Protein AF-A0A2N6AAF2-F1 (afdb_monomer_lite)

Sequence (321 aa):
MEKKNTSLLSALFAYLRNPRHDIKTSKQSIRSKFTDVLQYWSLGLVLAFLFGLFISYALLKTQHGEVDNYLEDFFLDGSVLIVVFLVFFFGPIIEEMTFRLVLRYSPINFSFFLLFVFLLFSQSDNIVGRFIQENFIILERSMGWYLFLFVAFVLFCLIGIAMAQAIKSSKFSIVLEYIFENYFVYIFYSLACIFAFLHIFNYYNLDNFWLLMPVLVAPQFVIGLILSYIRMRYGITWSIFYHILHNSLISIPVLVFSAISEQGNEIMDNSENFQISDLPTDDARIMMWGTYFSIFVFILIILSFISLIRDHKKHKTLDKI

Radius of gyration: 22.57 Å; chains: 1; bounding box: 53×63×58 Å

pLDDT: mean 90.45, std 9.1, range [39.69, 98.69]

Foldseek 3Di:
DPDDLAALVCVLVVCLVPPALPFDADPDDPVVLVLSLLLLLLVLVVVLVVLVVVLVVVCVVVVHDDWDFQLLVCLQVHDLVVNLCCQLAVVLLLLLLQLALPSNDALLSVLSNVVSVVVVVLCDPDPNVVVVVVVLVVVCVVQPPVVSVVVVVVVSVVSSVVSSVVCVVDPVVVVVVVCCRPVSSVSLLVSLVVQLLVCLVRTPPCPVPVVCSCSVSVSSSVLSSSLNVCCSHHNSVSSSVSRSVNRVLVCLVSNLVSPADPQQVVQVVPDPDDDLVVGDPVNSVSVVVSVVVNVVVVVSSVVSNVVSVVSNVVSVVVVVD

Secondary structure (DSSP, 8-state):
----SS-HHHHHHHHHHS--TTPPPP-S-HHHHHHHHHHHHHHHHHHHHHHHHHHHHHHHHHT--PPPBHHHHHHHHS-HHHHIIIIIIIHHHHHHHHHTSTTS--HHHHHHHHHHHHHHHHTSSSHHHHHHHHHHHHHHHHH-HHHHHHHHHHHHHHHHHHHHHHHHHSTHHHHHHHHHHHSHHHHHHHHHHHHHHHGGGGB--GGGTTTTHHHHTHHHHHHHHHHHHHHHHT-HHHHHHHHHHHHHHHHHHHHHHTTS-HHHHHHHHH-TT--GGGS-HHHHHHHHHHHHHHHHHHHHHHHHHHHHHHHHHHHHHHTT-

Structure (mmCIF, N/CA/C/O backbone):
data_AF-A0A2N6AAF2-F1
#
_entry.id   AF-A0A2N6AAF2-F1
#
loop_
_atom_site.group_PDB
_atom_site.id
_atom_site.type_symbol
_atom_site.label_atom_id
_atom_site.label_alt_id
_atom_site.label_comp_id
_atom_site.label_asym_id
_atom_site.label_entity_id
_atom_site.label_seq_id
_atom_site.pdbx_PDB_ins_code
_atom_site.Cartn_x
_atom_site.Cartn_y
_atom_site.Cartn_z
_atom_site.occupancy
_atom_site.B_iso_or_equiv
_atom_site.auth_seq_id
_atom_site.auth_comp_id
_atom_site.auth_asym_id
_atom_site.auth_atom_id
_atom_site.pdbx_PDB_model_num
ATOM 1 N N . MET A 1 1 ? 8.281 -12.433 27.099 1.00 42.09 1 MET A N 1
ATOM 2 C CA . MET A 1 1 ? 7.730 -12.770 25.768 1.00 42.09 1 MET A CA 1
ATOM 3 C C . MET A 1 1 ? 6.313 -13.273 25.971 1.00 42.09 1 MET A C 1
ATOM 5 O O . MET A 1 1 ? 6.143 -14.284 26.636 1.00 42.09 1 MET A O 1
ATOM 9 N N . GLU A 1 2 ? 5.307 -12.546 25.490 1.00 39.69 2 GLU A N 1
ATOM 10 C CA . GLU A 1 2 ? 3.912 -13.006 25.505 1.00 39.69 2 GLU A CA 1
ATOM 11 C C . GLU A 1 2 ? 3.825 -14.267 24.622 1.00 39.69 2 GLU A C 1
ATOM 13 O O . GLU A 1 2 ? 4.189 -14.214 23.445 1.00 39.69 2 GLU A O 1
ATOM 18 N N . LYS A 1 3 ? 3.463 -15.425 25.191 1.00 47.56 3 LYS A N 1
ATOM 19 C CA . LYS A 1 3 ? 3.313 -16.668 24.417 1.00 47.56 3 LYS A CA 1
ATOM 20 C C . LYS A 1 3 ? 2.183 -16.459 23.401 1.00 47.56 3 LYS A C 1
ATOM 22 O O . LYS A 1 3 ? 1.057 -16.157 23.784 1.00 47.56 3 LYS A O 1
ATOM 27 N N . LYS A 1 4 ? 2.480 -16.608 22.105 1.00 59.91 4 LYS A N 1
ATOM 28 C CA . LYS A 1 4 ? 1.444 -16.698 21.065 1.00 59.91 4 LYS A CA 1
ATOM 29 C C . LYS A 1 4 ? 0.649 -17.975 21.326 1.00 59.91 4 LYS A C 1
ATOM 31 O O . LYS A 1 4 ? 1.199 -19.061 21.209 1.00 59.91 4 LYS A O 1
ATOM 36 N N . ASN A 1 5 ? -0.625 -17.844 21.682 1.00 66.94 5 ASN A N 1
ATOM 37 C CA . ASN A 1 5 ? -1.517 -18.999 21.839 1.00 66.94 5 ASN A CA 1
ATOM 38 C C . ASN A 1 5 ? -2.038 -19.522 20.489 1.00 66.94 5 ASN A C 1
ATOM 40 O O . ASN A 1 5 ? -2.658 -20.572 20.441 1.00 66.94 5 ASN A O 1
ATOM 44 N N . THR A 1 6 ? -1.790 -18.806 19.390 1.00 81.38 6 THR A N 1
ATOM 45 C CA . THR A 1 6 ? -2.227 -19.169 18.037 1.00 81.38 6 THR A CA 1
ATOM 46 C C . THR A 1 6 ? -1.120 -18.888 17.027 1.00 81.38 6 THR A C 1
ATOM 48 O O . THR A 1 6 ? -0.358 -17.927 17.179 1.00 81.38 6 THR A O 1
ATOM 51 N N . SER A 1 7 ? -1.036 -19.724 15.989 1.00 92.19 7 SER A N 1
ATOM 52 C CA . SER A 1 7 ? -0.091 -19.515 14.889 1.00 92.19 7 SER A CA 1
ATOM 53 C C . SER A 1 7 ? -0.434 -18.262 14.088 1.00 92.19 7 SER A C 1
ATOM 55 O O . SER A 1 7 ? -1.591 -17.838 14.054 1.00 92.19 7 SER A O 1
ATOM 57 N N . LEU A 1 8 ? 0.539 -17.727 13.350 1.00 94.12 8 LEU A N 1
ATOM 58 C CA . LEU A 1 8 ? 0.323 -16.568 12.475 1.00 94.12 8 LEU A CA 1
ATOM 59 C C . LEU A 1 8 ? -0.763 -16.812 11.429 1.00 94.12 8 LEU A C 1
ATOM 61 O O . LEU A 1 8 ? -1.710 -16.040 11.316 1.00 94.12 8 LEU A O 1
ATOM 65 N N . LEU A 1 9 ? -0.665 -17.932 10.711 1.00 94.62 9 LEU A N 1
ATOM 66 C CA . LEU A 1 9 ? -1.636 -18.280 9.677 1.00 94.62 9 LEU A CA 1
ATOM 67 C C . LEU A 1 9 ? -3.060 -18.423 10.245 1.00 94.62 9 LEU A C 1
ATOM 69 O O . LEU A 1 9 ? -4.008 -17.886 9.677 1.00 94.62 9 LEU A O 1
ATOM 73 N N . SER A 1 10 ? -3.211 -19.084 11.399 1.00 92.81 10 SER A N 1
ATOM 74 C CA . SER A 1 10 ? -4.501 -19.200 12.086 1.00 92.81 10 SER A CA 1
ATOM 75 C C . SER A 1 10 ? -5.024 -17.842 12.545 1.00 92.81 10 SER A C 1
ATOM 77 O O . SER A 1 10 ? -6.214 -17.582 12.412 1.00 92.81 10 SER A O 1
ATOM 79 N N . ALA A 1 11 ? -4.157 -16.969 13.064 1.00 94.00 11 ALA A N 1
ATOM 80 C CA . ALA A 1 11 ? -4.540 -15.633 13.507 1.00 94.00 11 ALA A CA 1
ATOM 81 C C . ALA A 1 11 ? -5.015 -14.753 12.340 1.00 94.00 11 ALA A C 1
ATOM 83 O O . ALA A 1 11 ? -6.016 -14.051 12.486 1.00 94.00 11 ALA A O 1
ATOM 84 N N . LEU A 1 12 ? -4.337 -14.821 11.189 1.00 96.62 12 LEU A N 1
ATOM 85 C CA . LEU A 1 12 ? -4.758 -14.148 9.963 1.00 96.62 12 LEU A CA 1
ATOM 86 C C . LEU A 1 12 ? -6.113 -14.680 9.492 1.00 96.62 12 LEU A C 1
ATOM 88 O O . LEU A 1 12 ? -7.048 -13.900 9.366 1.00 96.62 12 LEU A O 1
ATOM 92 N N . PHE A 1 13 ? -6.259 -15.994 9.295 1.00 96.00 13 PHE A N 1
ATOM 93 C CA . PHE A 1 13 ? -7.521 -16.568 8.812 1.00 96.00 13 PHE A CA 1
ATOM 94 C C . PHE A 1 13 ? -8.689 -16.356 9.776 1.00 96.00 13 PHE A C 1
ATOM 96 O O . PHE A 1 13 ? -9.803 -16.092 9.333 1.00 96.00 13 PHE A O 1
ATOM 103 N N . ALA A 1 14 ? -8.456 -16.447 11.088 1.00 94.94 14 ALA A N 1
ATOM 104 C CA . ALA A 1 14 ? -9.485 -16.164 12.082 1.00 94.94 14 ALA A CA 1
ATOM 105 C C . ALA A 1 14 ? -9.950 -14.706 11.996 1.00 94.94 14 ALA A C 1
ATOM 107 O O . ALA A 1 14 ? -11.151 -14.448 12.049 1.00 94.94 14 ALA A O 1
ATOM 108 N N . TYR A 1 15 ? -9.020 -13.764 11.808 1.00 97.00 15 TYR A N 1
ATOM 109 C CA . TYR A 1 15 ? -9.371 -12.360 11.624 1.00 97.00 15 TYR A CA 1
ATOM 110 C C . TYR A 1 15 ? -10.075 -12.114 10.289 1.00 97.00 15 TYR A C 1
ATOM 112 O O . TYR A 1 15 ? -11.111 -11.468 10.266 1.00 97.00 15 TYR A O 1
ATOM 120 N N . LEU A 1 16 ? -9.574 -12.678 9.188 1.00 97.56 16 LEU A N 1
ATOM 121 C CA . LEU A 1 16 ? -10.193 -12.562 7.866 1.00 97.56 16 LEU A CA 1
ATOM 122 C C . LEU A 1 16 ? -11.543 -13.274 7.754 1.00 97.56 16 LEU A C 1
ATOM 124 O O . LEU A 1 16 ? -12.196 -13.113 6.736 1.00 97.56 16 LEU A O 1
ATOM 128 N N . ARG A 1 17 ? -11.962 -14.074 8.739 1.00 97.06 17 ARG A N 1
ATOM 129 C CA . ARG A 1 17 ? -13.315 -14.648 8.798 1.00 97.06 17 ARG A CA 1
ATOM 130 C C . ARG A 1 17 ? -14.307 -13.708 9.478 1.00 97.06 17 ARG A C 1
ATOM 132 O O . ARG A 1 17 ? -15.484 -13.719 9.141 1.00 97.06 17 ARG A O 1
ATOM 139 N N . ASN A 1 18 ? -13.847 -12.955 10.472 1.00 95.44 18 ASN A N 1
ATOM 140 C CA . ASN A 1 18 ? -14.666 -12.010 11.218 1.00 95.44 18 ASN A CA 1
ATOM 141 C C . ASN A 1 18 ? -13.785 -10.845 11.702 1.00 95.44 18 ASN A C 1
ATOM 143 O O . ASN A 1 18 ? -13.315 -10.862 12.849 1.00 95.44 18 ASN A O 1
ATOM 147 N N . PRO A 1 19 ? -13.484 -9.874 10.822 1.00 97.06 19 PRO A N 1
ATOM 148 C CA . PRO A 1 19 ? -12.592 -8.777 11.160 1.00 97.06 19 PRO A CA 1
ATOM 149 C C . PRO A 1 19 ? -13.248 -7.902 12.227 1.00 97.06 19 PRO A C 1
ATOM 151 O O . PRO A 1 19 ? -14.424 -7.557 12.139 1.00 97.06 19 PRO A O 1
ATOM 154 N N . ARG A 1 20 ? -12.473 -7.530 13.249 1.00 95.00 20 ARG A N 1
ATOM 155 C CA . ARG A 1 20 ? -12.941 -6.678 14.351 1.00 95.00 20 ARG A CA 1
ATOM 156 C C . ARG A 1 20 ? -12.195 -5.353 14.385 1.00 95.00 20 ARG A C 1
ATOM 158 O O . ARG A 1 20 ? -10.963 -5.341 14.280 1.00 95.00 20 ARG A O 1
ATOM 165 N N . HIS A 1 21 ? -12.937 -4.264 14.573 1.00 96.44 21 HIS A N 1
ATOM 166 C CA . HIS A 1 21 ? -12.401 -2.902 14.675 1.00 96.44 21 HIS A CA 1
ATOM 167 C C . HIS A 1 21 ? -11.566 -2.701 15.948 1.00 96.44 21 HIS A C 1
ATOM 169 O O . HIS A 1 21 ? -10.480 -2.121 15.913 1.00 96.44 21 HIS A O 1
ATOM 175 N N . ASP A 1 22 ? -12.021 -3.285 17.055 1.00 92.31 22 ASP A N 1
ATOM 176 C CA . ASP A 1 22 ? -11.481 -3.124 18.410 1.00 92.31 22 ASP A CA 1
ATOM 177 C C . ASP A 1 22 ? -10.185 -3.915 18.691 1.00 92.31 22 ASP A C 1
ATOM 179 O O . ASP A 1 22 ? -9.675 -3.936 19.818 1.00 92.31 22 ASP A O 1
ATOM 183 N N . ILE A 1 23 ? -9.609 -4.576 17.679 1.00 92.81 23 ILE A N 1
ATOM 184 C CA . ILE A 1 23 ? -8.394 -5.371 17.861 1.00 92.81 23 ILE A CA 1
ATOM 185 C C . ILE A 1 23 ? -7.235 -4.496 18.358 1.00 92.81 23 ILE A C 1
ATOM 187 O O . ILE A 1 23 ? -6.917 -3.435 17.814 1.00 92.81 23 ILE A O 1
ATOM 191 N N . LYS A 1 24 ? -6.543 -4.965 19.400 1.00 91.06 24 LYS A N 1
ATOM 192 C CA . LYS A 1 24 ? -5.381 -4.263 19.957 1.00 91.06 24 LYS A CA 1
ATOM 193 C C . LYS A 1 24 ? -4.148 -4.447 19.073 1.00 91.06 24 LYS A C 1
ATOM 195 O O . LYS A 1 24 ? -3.818 -5.567 18.662 1.00 91.06 24 LYS A O 1
ATOM 200 N N . THR A 1 25 ? -3.428 -3.347 18.853 1.00 92.12 25 THR A N 1
ATOM 201 C CA . THR A 1 25 ? -2.117 -3.362 18.198 1.00 92.12 25 THR A CA 1
ATOM 202 C C . THR A 1 25 ? -1.146 -4.239 18.988 1.00 92.12 25 THR A C 1
ATOM 204 O O . THR A 1 25 ? -1.097 -4.203 20.218 1.00 92.12 25 THR A O 1
ATOM 207 N N . SER A 1 26 ? -0.354 -5.028 18.270 1.00 91.62 26 SER A N 1
ATOM 208 C CA . SER A 1 26 ? 0.684 -5.887 18.821 1.00 91.62 26 SER A CA 1
ATOM 209 C C . SER A 1 26 ? 1.707 -5.068 19.614 1.00 91.62 26 SER A C 1
ATOM 211 O O . SER A 1 26 ? 2.289 -4.107 19.097 1.00 91.62 26 SER A O 1
ATOM 213 N N . LYS A 1 27 ? 1.955 -5.484 20.860 1.00 92.44 27 LYS A N 1
ATOM 214 C CA . LYS A 1 27 ? 2.986 -4.924 21.753 1.00 92.44 27 LYS A CA 1
ATOM 215 C C . LYS A 1 27 ? 4.343 -5.628 21.621 1.00 92.44 27 LYS A C 1
ATOM 217 O O . LYS A 1 27 ? 5.243 -5.390 22.418 1.00 92.44 27 LYS A O 1
ATOM 222 N N . GLN A 1 28 ? 4.488 -6.516 20.637 1.00 92.12 28 GLN A N 1
ATOM 223 C CA . GLN A 1 28 ? 5.742 -7.220 20.383 1.00 92.12 28 GLN A CA 1
ATOM 224 C C . GLN A 1 28 ? 6.875 -6.255 19.998 1.00 92.12 28 GLN A C 1
ATOM 226 O O . GLN A 1 28 ? 6.629 -5.138 19.534 1.00 92.12 28 GLN A O 1
ATOM 231 N N . SER A 1 29 ? 8.119 -6.717 20.142 1.00 95.62 29 SER A N 1
ATOM 232 C CA . SER A 1 29 ? 9.299 -5.968 19.706 1.00 95.62 29 SER A CA 1
ATOM 233 C C . SER A 1 29 ? 9.303 -5.759 18.188 1.00 95.62 29 SER A C 1
ATOM 235 O O . SER A 1 29 ? 8.729 -6.553 17.439 1.00 95.62 29 SER A O 1
ATOM 237 N N . ILE A 1 30 ? 10.001 -4.718 17.724 1.00 95.81 30 ILE A N 1
ATOM 238 C CA . ILE A 1 30 ? 10.184 -4.431 16.290 1.00 95.81 30 ILE A CA 1
ATOM 239 C C . ILE A 1 30 ? 10.700 -5.658 15.532 1.00 95.81 30 ILE A C 1
ATOM 241 O O . ILE A 1 30 ? 10.164 -5.983 14.481 1.00 95.81 30 ILE A O 1
ATOM 245 N N . ARG A 1 31 ? 11.666 -6.395 16.095 1.00 95.94 31 ARG A N 1
ATOM 246 C CA . ARG A 1 31 ? 12.216 -7.611 15.476 1.00 95.94 31 ARG A CA 1
ATOM 247 C C . ARG A 1 31 ? 11.159 -8.702 15.274 1.00 95.94 31 ARG A C 1
ATOM 249 O O . ARG A 1 31 ? 11.124 -9.339 14.223 1.00 95.94 31 ARG A O 1
ATOM 256 N N . SER A 1 32 ? 10.297 -8.921 16.266 1.00 94.50 32 SER A N 1
ATOM 257 C CA . SER A 1 32 ? 9.212 -9.901 16.152 1.00 94.50 32 SER A CA 1
ATOM 258 C C . SER A 1 32 ? 8.161 -9.458 15.135 1.00 94.50 32 SER A C 1
ATOM 260 O O . SER A 1 32 ? 7.756 -10.266 14.307 1.00 94.50 32 SER A O 1
ATOM 262 N N . LYS A 1 33 ? 7.790 -8.169 15.121 1.00 96.38 33 LYS A N 1
ATOM 263 C CA . LYS A 1 33 ? 6.880 -7.617 14.103 1.00 96.38 33 LYS A CA 1
ATOM 264 C C . LYS A 1 33 ? 7.454 -7.751 12.695 1.00 96.38 33 LYS A C 1
ATOM 266 O O . LYS A 1 33 ? 6.743 -8.185 11.803 1.00 96.38 33 LYS A O 1
ATOM 271 N N . PHE A 1 34 ? 8.736 -7.441 12.523 1.00 96.81 34 PHE A N 1
ATOM 272 C CA . PHE A 1 34 ? 9.444 -7.592 11.255 1.00 96.81 34 PHE A CA 1
ATOM 273 C C . PHE A 1 34 ? 9.387 -9.034 10.747 1.00 96.81 34 PHE A C 1
ATOM 275 O O . PHE A 1 34 ? 9.036 -9.269 9.597 1.00 96.81 34 PHE A O 1
ATOM 282 N N . THR A 1 35 ? 9.652 -10.002 11.627 1.00 95.31 35 THR A N 1
ATOM 283 C CA . THR A 1 35 ? 9.593 -11.431 11.281 1.00 95.31 35 THR A CA 1
ATOM 284 C C . THR A 1 35 ? 8.177 -11.850 10.881 1.00 95.31 35 THR A C 1
ATOM 286 O O . THR A 1 35 ? 7.997 -12.460 9.831 1.00 95.31 35 THR A O 1
ATOM 289 N N . ASP A 1 36 ? 7.170 -11.473 11.676 1.00 96.44 36 ASP A N 1
ATOM 290 C CA . ASP A 1 36 ? 5.763 -11.761 11.380 1.00 96.44 36 ASP A CA 1
ATOM 291 C C . ASP A 1 36 ? 5.343 -11.171 10.020 1.00 96.44 36 ASP A C 1
ATOM 293 O O . ASP A 1 36 ? 4.710 -11.845 9.209 1.00 96.44 36 ASP A O 1
ATOM 297 N N . VAL A 1 37 ? 5.711 -9.913 9.754 1.00 97.06 37 VAL A N 1
ATOM 298 C CA . VAL A 1 37 ? 5.381 -9.206 8.508 1.00 97.06 37 VAL A CA 1
ATOM 299 C C . VAL A 1 37 ? 6.083 -9.840 7.308 1.00 97.06 37 VAL A C 1
ATOM 301 O O . VAL A 1 37 ? 5.427 -10.038 6.291 1.00 97.06 37 VAL A O 1
ATOM 304 N N . LEU A 1 38 ? 7.352 -10.250 7.423 1.00 96.44 38 LEU A N 1
ATOM 305 C CA . LEU A 1 38 ? 8.046 -10.993 6.361 1.00 96.44 38 LEU A CA 1
ATOM 306 C C . LEU A 1 38 ? 7.405 -12.355 6.067 1.00 96.44 38 LEU A C 1
ATOM 308 O O . LEU A 1 38 ? 7.397 -12.808 4.921 1.00 96.44 38 LEU A O 1
ATOM 312 N N . GLN A 1 39 ? 6.851 -13.018 7.080 1.00 97.00 39 GLN A N 1
ATOM 313 C CA . GLN A 1 39 ? 6.125 -14.273 6.893 1.00 97.00 39 GLN A CA 1
ATOM 314 C C . GLN A 1 39 ? 4.800 -14.041 6.161 1.00 97.00 39 GLN A C 1
ATOM 316 O O . GLN A 1 39 ? 4.524 -14.726 5.175 1.00 97.00 39 GLN A O 1
ATOM 321 N N . TYR A 1 40 ? 4.017 -13.034 6.556 1.00 97.94 40 TYR A N 1
ATOM 322 C CA . TYR A 1 40 ? 2.817 -12.644 5.806 1.00 97.94 40 TYR A CA 1
ATOM 323 C C . TYR A 1 40 ? 3.132 -12.156 4.389 1.00 97.94 40 TYR A C 1
ATOM 325 O O 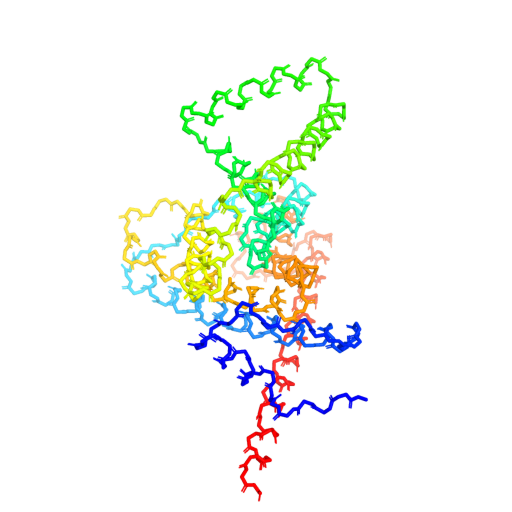. TYR A 1 40 ? 2.340 -12.369 3.473 1.00 97.94 40 TYR A O 1
ATOM 333 N N . TRP A 1 41 ? 4.280 -11.512 4.195 1.00 96.69 41 TRP A N 1
ATOM 334 C CA . TRP A 1 41 ? 4.742 -11.060 2.887 1.00 96.69 41 TRP A CA 1
ATOM 335 C C . TRP A 1 41 ? 5.066 -12.239 1.973 1.00 96.69 41 TRP A C 1
ATOM 337 O O . TRP A 1 41 ? 4.545 -12.303 0.862 1.00 96.69 41 TRP A O 1
ATOM 347 N N . SER A 1 42 ? 5.784 -13.247 2.479 1.00 96.50 42 SER A N 1
ATOM 348 C CA . SER A 1 42 ? 6.023 -14.484 1.726 1.00 96.50 42 SER A CA 1
ATOM 349 C C . SER A 1 42 ? 4.729 -15.225 1.373 1.00 96.50 42 SER A C 1
ATOM 351 O O . SER A 1 42 ? 4.604 -15.737 0.266 1.00 96.50 42 SER A O 1
ATOM 353 N N . LEU A 1 43 ? 3.733 -15.232 2.271 1.00 97.00 43 LEU A N 1
ATOM 354 C CA . LEU A 1 43 ? 2.408 -15.784 1.981 1.00 97.00 43 LEU A CA 1
ATOM 355 C C . LEU A 1 43 ? 1.728 -15.024 0.838 1.00 97.00 43 LEU A C 1
ATOM 357 O O . LEU A 1 43 ? 1.215 -15.656 -0.078 1.00 97.00 43 LEU A O 1
ATOM 361 N N . GLY A 1 44 ? 1.733 -13.689 0.890 1.00 96.31 44 GLY A N 1
ATOM 362 C CA . GLY A 1 44 ? 1.146 -12.853 -0.157 1.00 96.31 44 GLY A CA 1
ATOM 363 C C . GLY A 1 44 ? 1.780 -13.099 -1.521 1.00 96.31 44 GLY A C 1
ATOM 364 O O . GLY A 1 44 ? 1.055 -13.269 -2.492 1.00 96.31 44 GLY A O 1
ATOM 365 N N . LEU A 1 45 ? 3.110 -13.213 -1.587 1.00 94.50 45 LEU A N 1
ATOM 366 C CA . LEU A 1 45 ? 3.812 -13.526 -2.834 1.00 94.50 45 LEU A CA 1
ATOM 367 C C . LEU A 1 45 ? 3.517 -14.925 -3.365 1.00 94.50 45 LEU A C 1
ATOM 369 O O . LEU A 1 45 ? 3.282 -15.077 -4.558 1.00 94.50 45 LEU A O 1
ATOM 373 N N . VAL A 1 46 ? 3.492 -15.943 -2.500 1.00 95.06 46 VAL A N 1
ATOM 374 C CA . VAL A 1 46 ? 3.121 -17.302 -2.922 1.00 95.06 46 VAL A CA 1
ATOM 375 C C . VAL A 1 46 ? 1.700 -17.310 -3.486 1.00 95.06 46 VAL A C 1
ATOM 377 O O . VAL A 1 46 ? 1.465 -17.907 -4.530 1.00 95.06 46 VAL A O 1
ATOM 380 N N . LEU A 1 47 ? 0.756 -16.624 -2.837 1.00 94.94 47 LEU A N 1
ATOM 381 C CA . LEU A 1 47 ? -0.617 -16.525 -3.333 1.00 94.94 47 LEU A CA 1
ATOM 382 C C . LEU A 1 47 ? -0.686 -15.755 -4.658 1.00 94.94 47 LEU A C 1
ATOM 384 O O . LEU A 1 47 ? -1.315 -16.245 -5.589 1.00 94.94 47 LEU A O 1
ATOM 388 N N . ALA A 1 48 ? -0.013 -14.608 -4.768 1.00 92.69 48 ALA A N 1
ATOM 389 C CA . ALA A 1 48 ? 0.044 -13.824 -6.001 1.00 92.69 48 ALA A CA 1
ATOM 390 C C . ALA A 1 48 ? 0.628 -14.636 -7.166 1.00 92.69 48 ALA A C 1
ATOM 392 O O . ALA A 1 48 ? 0.048 -14.648 -8.246 1.00 92.69 48 ALA A O 1
ATOM 393 N N . PHE A 1 49 ? 1.705 -15.391 -6.929 1.00 91.44 49 PHE A N 1
ATOM 394 C CA . PHE A 1 49 ? 2.293 -16.290 -7.922 1.00 91.44 49 PHE A CA 1
ATOM 395 C C . PHE A 1 49 ? 1.313 -17.384 -8.368 1.00 91.44 49 PHE A C 1
ATOM 397 O O . PHE A 1 49 ? 1.165 -17.628 -9.561 1.00 91.44 49 PHE A O 1
ATOM 404 N N . LEU A 1 50 ? 0.593 -18.015 -7.432 1.00 93.69 50 LEU A N 1
ATOM 405 C CA . LEU A 1 50 ? -0.417 -19.027 -7.765 1.00 93.69 50 LEU A CA 1
ATOM 406 C C . LEU A 1 50 ? -1.580 -18.446 -8.584 1.00 93.69 50 LEU A C 1
ATOM 408 O O . LEU A 1 50 ? -2.046 -19.099 -9.517 1.00 93.69 50 LEU A O 1
ATOM 412 N N . PHE A 1 51 ? -2.032 -17.229 -8.267 1.00 92.31 51 PHE A N 1
ATOM 413 C CA . PHE A 1 51 ? -3.015 -16.524 -9.093 1.00 92.31 51 PHE A CA 1
ATOM 414 C C . PHE A 1 51 ? -2.453 -16.178 -10.470 1.00 92.31 51 PHE A C 1
ATOM 416 O O . PHE A 1 51 ? -3.152 -16.386 -11.453 1.00 92.31 51 PHE A O 1
ATOM 423 N N . GLY A 1 52 ? -1.197 -15.733 -10.556 1.00 89.75 52 GLY A N 1
ATOM 424 C CA . GLY A 1 52 ? -0.506 -15.489 -11.822 1.00 89.75 52 GLY A CA 1
ATOM 425 C C . GLY A 1 52 ? -0.494 -16.731 -12.712 1.00 89.75 52 GLY A C 1
ATOM 426 O O . GLY A 1 52 ? -0.960 -16.670 -13.843 1.00 89.75 52 GLY A O 1
ATOM 427 N N . LEU A 1 53 ? -0.095 -17.891 -12.175 1.00 91.19 53 LEU A N 1
ATOM 428 C CA . LEU A 1 53 ? -0.143 -19.166 -12.904 1.00 91.19 53 LEU A CA 1
ATOM 429 C C . LEU A 1 53 ? -1.556 -19.521 -13.382 1.00 91.19 53 LEU A C 1
ATOM 431 O O . LEU A 1 53 ? -1.735 -20.010 -14.497 1.00 91.19 53 LEU A O 1
ATOM 435 N N . PHE A 1 54 ? -2.564 -19.289 -12.539 1.00 90.88 54 PHE A N 1
ATOM 436 C CA . PHE A 1 54 ? -3.957 -19.534 -12.898 1.00 90.88 54 PHE A CA 1
ATOM 437 C C . PHE A 1 54 ? -4.438 -18.598 -14.016 1.00 90.88 54 PHE A C 1
ATOM 439 O O . PHE A 1 54 ? -5.084 -19.064 -14.954 1.00 90.88 54 PHE A O 1
ATOM 446 N N . ILE A 1 55 ? -4.090 -17.311 -13.945 1.00 88.38 55 ILE A N 1
ATOM 447 C CA . ILE A 1 55 ? -4.387 -16.307 -14.974 1.00 88.38 55 ILE A CA 1
ATOM 448 C C . ILE A 1 55 ? -3.718 -16.702 -16.292 1.00 88.38 55 ILE A C 1
ATOM 450 O O . ILE A 1 55 ? -4.414 -16.826 -17.295 1.00 88.38 55 ILE A O 1
ATOM 454 N N . SER A 1 56 ? -2.413 -16.993 -16.291 1.00 87.06 56 SER A N 1
ATOM 455 C CA . SER A 1 56 ? -1.685 -17.424 -17.491 1.00 87.06 56 SER A CA 1
ATOM 456 C C . SER A 1 56 ? -2.309 -18.673 -18.115 1.00 87.06 56 SER A C 1
ATOM 458 O O . SER A 1 56 ? -2.516 -18.731 -19.325 1.00 87.06 56 SER A O 1
ATOM 460 N N . TYR A 1 57 ? -2.687 -19.662 -17.299 1.00 88.75 57 TYR A N 1
ATOM 461 C CA . TYR A 1 57 ? -3.390 -20.848 -17.788 1.00 88.75 57 TYR A CA 1
ATOM 462 C C . TYR A 1 57 ? -4.757 -20.513 -18.407 1.00 88.75 57 TYR A C 1
ATOM 464 O O . TYR A 1 57 ? -5.113 -21.075 -19.444 1.00 88.75 57 TYR A O 1
ATOM 472 N N . ALA A 1 58 ? -5.526 -19.610 -17.793 1.00 86.38 58 ALA A N 1
ATOM 473 C CA . ALA A 1 58 ? -6.825 -19.191 -18.307 1.00 86.38 58 ALA A CA 1
ATOM 474 C C . ALA A 1 58 ? -6.701 -18.458 -19.655 1.00 86.38 58 ALA A C 1
ATOM 476 O O . ALA A 1 58 ? -7.439 -18.792 -20.581 1.00 86.38 58 ALA A O 1
ATOM 477 N N . LEU A 1 59 ? -5.732 -17.544 -19.785 1.00 84.06 59 LEU A N 1
ATOM 478 C CA . LEU A 1 59 ? -5.441 -16.804 -21.021 1.00 84.06 59 LEU A CA 1
ATOM 479 C C . LEU A 1 59 ? -5.067 -17.748 -22.173 1.00 84.06 59 LEU A C 1
ATOM 481 O O . LEU A 1 59 ? -5.666 -17.699 -23.248 1.00 84.06 59 LEU A O 1
ATOM 485 N N . LEU A 1 60 ? -4.175 -18.712 -21.910 1.00 85.31 60 LEU A N 1
ATOM 486 C CA . LEU A 1 60 ? -3.794 -19.740 -22.887 1.00 85.31 60 LEU A CA 1
ATOM 487 C C . LEU A 1 60 ? -4.992 -20.562 -23.386 1.00 85.31 60 LEU A C 1
ATOM 489 O O . LEU A 1 60 ? -4.996 -21.040 -24.521 1.00 85.31 60 LEU A O 1
ATOM 493 N N . LYS A 1 61 ? -6.017 -20.764 -22.549 1.00 84.62 61 LYS A N 1
ATOM 494 C CA . LYS A 1 61 ? -7.219 -21.527 -22.916 1.00 84.62 61 LYS A CA 1
ATOM 495 C C . LYS A 1 61 ? -8.246 -20.715 -23.679 1.00 84.62 61 LYS A C 1
ATOM 497 O O . LYS A 1 61 ? -8.980 -21.300 -24.473 1.00 84.62 61 LYS A O 1
ATOM 502 N N . THR A 1 62 ? -8.314 -19.410 -23.457 1.00 78.31 62 THR A N 1
ATOM 503 C CA . THR A 1 62 ? -9.282 -18.556 -24.143 1.00 78.31 62 THR A CA 1
ATOM 504 C C . THR A 1 62 ? -8.811 -18.143 -25.540 1.00 78.31 62 THR A C 1
ATOM 506 O O . THR A 1 62 ? -9.582 -17.510 -26.250 1.00 78.31 62 THR A O 1
ATOM 509 N N . GLN A 1 63 ? -7.593 -18.517 -25.971 1.00 72.88 63 GLN A N 1
ATOM 510 C CA . GLN A 1 63 ? -6.935 -18.017 -27.198 1.00 72.88 63 GLN A CA 1
ATOM 511 C C . GLN A 1 63 ? -6.816 -16.491 -27.234 1.00 72.88 63 GLN A C 1
ATOM 513 O O . GLN A 1 63 ? -6.666 -15.890 -28.295 1.00 72.88 63 GLN A O 1
ATOM 518 N N . HIS A 1 64 ? -6.926 -15.857 -26.072 1.00 68.69 64 HIS A N 1
ATOM 519 C CA . HIS A 1 64 ? -6.646 -14.443 -25.967 1.00 68.69 64 HIS A CA 1
ATOM 520 C C . HIS A 1 64 ? -5.133 -14.296 -25.799 1.00 68.69 64 HIS A C 1
ATOM 522 O O . HIS A 1 64 ? -4.500 -15.149 -25.172 1.00 68.69 64 HIS A O 1
ATOM 528 N N . GLY A 1 65 ? -4.561 -13.258 -26.406 1.00 69.25 65 GLY A N 1
ATOM 529 C CA . GLY A 1 65 ? -3.149 -12.925 -26.236 1.00 69.25 65 GLY A CA 1
ATOM 530 C C . GLY A 1 65 ? -2.825 -12.479 -24.809 1.00 69.25 65 GLY A C 1
ATOM 531 O O . GLY A 1 65 ? -3.621 -12.647 -23.880 1.00 69.25 65 GLY A O 1
ATOM 532 N N . GLU A 1 66 ? -1.641 -11.903 -24.642 1.00 71.94 66 GLU A N 1
ATOM 533 C CA . GLU A 1 66 ? -1.256 -11.265 -23.386 1.00 71.94 66 GLU A CA 1
ATOM 534 C C . GLU A 1 66 ? -2.148 -10.050 -23.093 1.00 71.94 66 GLU A C 1
ATOM 536 O O . GLU A 1 66 ? -2.796 -9.499 -23.984 1.00 71.94 66 GLU A O 1
ATOM 541 N N . VAL A 1 67 ? -2.258 -9.704 -21.809 1.00 78.12 67 VAL A N 1
ATOM 542 C CA . VAL A 1 67 ? -3.021 -8.533 -21.370 1.00 78.12 67 VAL A CA 1
ATOM 543 C C . VAL A 1 67 ? -2.033 -7.400 -21.184 1.00 78.12 67 VAL A C 1
ATOM 545 O O . VAL A 1 67 ? -1.177 -7.487 -20.303 1.00 78.12 67 VAL A O 1
ATOM 548 N N . ASP A 1 68 ? -2.195 -6.345 -21.972 1.00 81.19 68 ASP A N 1
ATOM 549 C CA . ASP A 1 68 ? -1.302 -5.196 -21.922 1.00 81.19 68 ASP A CA 1
ATOM 550 C C . ASP A 1 68 ? -1.384 -4.480 -20.564 1.00 81.19 68 ASP A C 1
ATOM 552 O O . ASP A 1 68 ? -2.455 -4.389 -19.941 1.00 81.19 68 ASP A O 1
ATOM 556 N N . ASN A 1 69 ? -0.244 -3.966 -20.093 1.00 83.81 69 ASN A N 1
ATOM 557 C CA . ASN A 1 69 ? -0.115 -3.364 -18.772 1.00 83.81 69 ASN A CA 1
ATOM 558 C C . ASN A 1 69 ? 0.610 -2.014 -18.826 1.00 83.81 69 ASN A C 1
ATOM 560 O O . ASN A 1 69 ? 1.794 -1.945 -19.135 1.00 83.81 69 ASN A O 1
ATOM 564 N N . TYR A 1 70 ? -0.066 -0.944 -18.405 1.00 83.06 70 TYR A N 1
ATOM 565 C CA . TYR A 1 70 ? 0.509 0.404 -18.394 1.00 83.06 70 TYR A CA 1
ATOM 566 C C . TYR A 1 70 ? 1.733 0.548 -17.489 1.00 83.06 70 TYR A C 1
ATOM 568 O O . TYR A 1 70 ? 2.555 1.431 -17.717 1.00 83.06 70 TYR A O 1
ATOM 576 N N . LEU A 1 71 ? 1.847 -0.262 -16.428 1.00 80.25 71 LEU A N 1
ATOM 577 C CA . LEU A 1 71 ? 3.038 -0.220 -15.586 1.00 80.25 71 LEU A CA 1
ATOM 578 C C . LEU A 1 71 ? 4.244 -0.735 -16.358 1.00 80.25 71 LEU A C 1
ATOM 580 O O . LEU A 1 71 ? 5.295 -0.121 -16.249 1.00 80.25 71 LEU A O 1
ATOM 584 N N . GLU A 1 72 ? 4.096 -1.816 -17.122 1.00 80.56 72 GLU A N 1
ATOM 585 C CA . GLU A 1 72 ? 5.174 -2.371 -17.944 1.00 80.56 72 GLU A CA 1
ATOM 586 C C . GLU A 1 72 ? 5.669 -1.345 -18.965 1.00 80.56 72 GLU A C 1
ATOM 588 O O . GLU A 1 72 ? 6.855 -1.018 -18.955 1.00 80.56 72 GLU A O 1
ATOM 593 N N . ASP A 1 73 ? 4.753 -0.723 -19.709 1.00 80.94 73 ASP A N 1
ATOM 594 C CA . ASP A 1 73 ? 5.078 0.367 -20.638 1.00 80.94 73 ASP A CA 1
ATOM 595 C C . ASP A 1 73 ? 5.790 1.525 -19.916 1.00 80.94 73 ASP A C 1
ATOM 597 O O . ASP A 1 73 ? 6.812 2.041 -20.367 1.00 80.94 73 ASP A O 1
ATOM 601 N N . PHE A 1 74 ? 5.311 1.900 -18.725 1.00 79.00 74 PHE A N 1
ATOM 602 C CA . PHE A 1 74 ? 5.927 2.950 -17.914 1.00 79.00 74 PHE A CA 1
ATOM 603 C C . PHE A 1 74 ? 7.332 2.586 -17.408 1.00 79.00 74 PHE A C 1
ATOM 605 O O . PHE A 1 74 ? 8.171 3.476 -17.252 1.00 79.00 74 PHE A O 1
ATOM 612 N N . PHE A 1 75 ? 7.609 1.307 -17.138 1.00 77.50 75 PHE A N 1
ATOM 613 C CA . PHE A 1 75 ? 8.948 0.837 -16.779 1.00 77.50 75 PHE A CA 1
ATOM 614 C C . PHE A 1 75 ? 9.913 0.886 -17.969 1.00 77.50 75 PHE A C 1
ATOM 616 O O . PHE A 1 75 ? 11.090 1.178 -17.757 1.00 77.50 75 PHE A O 1
ATOM 623 N N . LEU A 1 76 ? 9.431 0.591 -19.180 1.00 75.88 76 LEU A N 1
ATOM 624 C CA . LEU A 1 76 ? 10.245 0.536 -20.396 1.00 75.88 76 LEU A CA 1
ATOM 625 C C . LEU A 1 76 ? 10.538 1.932 -20.965 1.00 75.88 76 LEU A C 1
ATOM 627 O O . LEU A 1 76 ? 11.682 2.221 -21.310 1.00 75.88 76 LEU A O 1
ATOM 631 N N . ASP A 1 77 ? 9.541 2.819 -20.983 1.00 79.12 77 ASP A N 1
ATOM 632 C CA . ASP A 1 77 ? 9.664 4.162 -21.568 1.00 79.12 77 ASP A CA 1
ATOM 633 C C . ASP A 1 77 ? 10.108 5.229 -20.549 1.00 79.12 77 ASP A C 1
ATOM 635 O O . ASP A 1 77 ? 10.602 6.307 -20.903 1.00 79.12 77 ASP A O 1
ATOM 639 N N . GLY A 1 78 ? 9.891 4.969 -19.258 1.00 74.88 78 GLY A N 1
ATOM 640 C CA . GLY A 1 78 ? 10.139 5.913 -18.175 1.00 74.88 78 GLY A CA 1
ATOM 641 C C . GLY A 1 78 ? 11.586 5.932 -17.680 1.00 74.88 78 GLY A C 1
ATOM 642 O O . GLY A 1 78 ? 12.347 4.974 -17.780 1.00 74.88 78 GLY A O 1
ATOM 643 N N . SER A 1 79 ? 11.979 7.031 -17.028 1.00 83.38 79 SER A N 1
ATOM 644 C CA . SER A 1 79 ? 13.243 7.049 -16.284 1.00 83.38 79 SER A CA 1
ATOM 645 C C . SER A 1 79 ? 13.177 6.060 -15.118 1.00 83.38 79 SER A C 1
ATOM 647 O O . SER A 1 79 ? 12.387 6.259 -14.195 1.00 83.38 79 SER A O 1
ATOM 649 N N . VAL A 1 80 ? 14.077 5.072 -15.095 1.00 79.56 80 VAL A N 1
ATOM 650 C CA . VAL A 1 80 ? 14.218 4.081 -14.008 1.00 79.56 80 VAL A CA 1
ATOM 651 C C . VAL A 1 80 ? 14.146 4.717 -12.614 1.00 79.56 80 VAL A C 1
ATOM 653 O O . VAL A 1 80 ? 13.475 4.198 -11.724 1.00 79.56 80 VAL A O 1
ATOM 656 N N . LEU A 1 81 ? 14.786 5.875 -12.412 1.00 81.81 81 LEU A N 1
ATOM 657 C CA . LEU A 1 81 ? 14.772 6.573 -11.123 1.00 81.81 81 LEU A CA 1
ATOM 658 C C . LEU A 1 81 ? 13.371 7.073 -10.739 1.00 81.81 81 LEU A C 1
ATOM 660 O O . LEU A 1 81 ? 12.959 6.937 -9.585 1.00 81.81 81 LEU A O 1
ATOM 664 N N . ILE A 1 82 ? 12.649 7.655 -11.699 1.00 85.12 82 ILE A N 1
ATOM 665 C CA . ILE A 1 82 ? 11.280 8.147 -11.503 1.00 85.12 82 ILE A CA 1
ATOM 666 C C . ILE A 1 82 ? 10.357 6.970 -11.205 1.00 85.12 82 ILE A C 1
ATOM 668 O O . ILE A 1 82 ? 9.568 7.038 -10.263 1.00 85.12 82 ILE A O 1
ATOM 672 N N . VAL A 1 83 ? 10.500 5.877 -11.953 1.00 81.38 83 VAL A N 1
ATOM 673 C CA . VAL A 1 83 ? 9.686 4.678 -11.776 1.00 81.38 83 VAL A CA 1
ATOM 674 C C . VAL A 1 83 ? 9.916 4.058 -10.398 1.00 81.38 83 VAL A C 1
ATOM 676 O O . VAL A 1 83 ? 8.955 3.810 -9.673 1.00 81.38 83 VAL A O 1
ATOM 679 N N . VAL A 1 84 ? 11.174 3.899 -9.974 1.00 84.06 84 VAL A N 1
ATOM 680 C CA . VAL A 1 84 ? 11.506 3.425 -8.621 1.00 84.06 84 VAL A CA 1
ATOM 681 C C . VAL A 1 84 ? 10.864 4.321 -7.565 1.00 84.06 84 VAL A C 1
ATOM 683 O O . VAL A 1 84 ? 10.213 3.823 -6.650 1.00 84.06 84 VAL A O 1
ATOM 686 N N . PHE A 1 85 ? 10.998 5.643 -7.672 1.00 87.88 85 PHE A N 1
ATOM 687 C CA . PHE A 1 85 ? 10.431 6.544 -6.671 1.00 87.88 85 PHE A CA 1
ATOM 688 C C . PHE A 1 85 ? 8.896 6.475 -6.623 1.00 87.88 85 PHE A C 1
ATOM 690 O O . PHE A 1 85 ? 8.312 6.344 -5.541 1.00 87.88 85 PHE A O 1
ATOM 697 N N . LEU A 1 86 ? 8.237 6.531 -7.781 1.00 88.81 86 LEU A N 1
ATOM 698 C CA . LEU A 1 86 ? 6.782 6.576 -7.864 1.00 88.81 86 LEU A CA 1
ATOM 699 C C . LEU A 1 86 ? 6.140 5.223 -7.560 1.00 88.81 86 LEU A C 1
ATOM 701 O O . LEU A 1 86 ? 5.264 5.155 -6.704 1.00 88.81 86 LEU A O 1
ATOM 705 N N . VAL A 1 87 ? 6.588 4.143 -8.197 1.00 86.25 87 VAL A N 1
ATOM 706 C CA . VAL A 1 87 ? 5.954 2.821 -8.084 1.00 86.25 87 VAL A CA 1
ATOM 707 C C . VAL A 1 87 ? 6.336 2.118 -6.783 1.00 86.25 87 VAL A C 1
ATOM 709 O O . VAL A 1 87 ? 5.507 1.417 -6.198 1.00 86.25 87 VAL A O 1
ATOM 712 N N . PHE A 1 88 ? 7.571 2.291 -6.287 1.00 89.06 88 PHE A N 1
ATOM 713 C CA . PHE A 1 88 ? 8.015 1.524 -5.114 1.00 89.06 88 PHE A CA 1
ATOM 714 C C . PHE A 1 88 ? 7.666 2.229 -3.818 1.00 89.06 88 PHE A C 1
ATOM 716 O O . PHE A 1 88 ? 7.388 1.557 -2.831 1.00 89.06 88 PHE A O 1
ATOM 723 N N . PHE A 1 89 ? 7.701 3.563 -3.800 1.00 92.19 89 PHE A N 1
ATOM 724 C CA . PHE A 1 89 ? 7.525 4.332 -2.572 1.00 92.19 89 PHE A CA 1
ATOM 725 C C . PHE A 1 89 ? 6.240 5.142 -2.595 1.00 92.19 89 PHE A C 1
ATOM 727 O O . PHE A 1 89 ? 5.381 4.936 -1.738 1.00 92.19 89 PHE A O 1
ATOM 734 N N . PHE A 1 90 ? 6.099 6.062 -3.550 1.00 93.31 90 PHE A N 1
ATOM 735 C CA . PHE A 1 90 ? 5.016 7.039 -3.513 1.00 93.31 90 PHE A CA 1
ATOM 736 C C . PHE A 1 90 ? 3.636 6.382 -3.644 1.00 93.31 90 PHE A C 1
ATOM 738 O O . PHE A 1 90 ? 2.800 6.573 -2.764 1.00 93.31 90 PHE A O 1
ATOM 745 N N . GLY A 1 91 ? 3.429 5.551 -4.668 1.00 92.94 91 GLY A N 1
ATOM 746 C CA . GLY A 1 91 ? 2.193 4.805 -4.915 1.00 92.94 91 GLY A CA 1
ATOM 747 C C . GLY A 1 91 ? 1.753 4.002 -3.691 1.00 92.94 91 GLY A C 1
ATOM 748 O O . GLY A 1 91 ? 0.713 4.326 -3.114 1.00 92.94 91 GLY A O 1
ATOM 749 N N . PRO A 1 92 ? 2.578 3.064 -3.183 1.00 95.75 92 PRO A N 1
ATOM 750 C CA . PRO A 1 92 ? 2.263 2.302 -1.978 1.00 95.75 92 PRO A CA 1
ATOM 751 C C . PRO A 1 92 ? 1.927 3.172 -0.765 1.00 95.75 92 PRO A C 1
ATOM 753 O O . PRO A 1 92 ? 0.986 2.872 -0.035 1.00 95.75 92 PRO A O 1
ATOM 756 N N . ILE A 1 93 ? 2.651 4.274 -0.532 1.00 97.25 93 ILE A N 1
ATOM 757 C CA . ILE A 1 93 ? 2.348 5.184 0.583 1.00 97.25 93 ILE A CA 1
ATOM 758 C C . ILE A 1 93 ? 0.961 5.811 0.405 1.00 97.25 93 ILE A C 1
ATOM 760 O O . ILE A 1 93 ? 0.163 5.774 1.344 1.00 97.25 93 ILE A O 1
ATOM 764 N N . ILE A 1 94 ? 0.660 6.364 -0.772 1.00 96.00 94 ILE A N 1
ATOM 765 C CA . ILE A 1 94 ? -0.636 6.991 -1.067 1.00 96.00 94 ILE A CA 1
ATOM 766 C C . ILE A 1 94 ? -1.771 5.969 -0.964 1.00 96.00 94 ILE A C 1
ATOM 768 O O . ILE A 1 94 ? -2.797 6.245 -0.337 1.00 96.00 94 ILE A O 1
ATOM 772 N N . GLU A 1 95 ? -1.588 4.768 -1.499 1.00 97.12 95 GLU A N 1
ATOM 773 C CA . GLU A 1 95 ? -2.568 3.687 -1.427 1.00 97.12 95 GLU A CA 1
ATOM 774 C C . GLU A 1 95 ? -2.809 3.231 0.016 1.00 97.12 95 GLU A C 1
ATOM 776 O O . GLU A 1 95 ? -3.957 3.076 0.431 1.00 97.12 95 GLU A O 1
ATOM 781 N N . GLU A 1 96 ? -1.767 3.088 0.839 1.00 98.31 96 GLU A N 1
ATOM 782 C CA . GLU A 1 96 ? -1.936 2.773 2.260 1.00 98.31 96 GLU A CA 1
ATOM 783 C C . GLU A 1 96 ? -2.657 3.895 3.019 1.00 98.31 96 GLU A C 1
ATOM 785 O O . GLU A 1 96 ? -3.521 3.624 3.863 1.00 98.31 96 GLU A O 1
ATOM 790 N N . MET A 1 97 ? -2.340 5.159 2.725 1.00 97.88 97 MET A N 1
ATOM 791 C CA . MET A 1 97 ? -3.044 6.292 3.327 1.00 97.88 97 MET A CA 1
ATOM 792 C C . MET A 1 97 ? -4.515 6.342 2.899 1.00 97.88 97 MET A C 1
ATOM 794 O O . MET A 1 97 ? -5.379 6.667 3.713 1.00 97.88 97 MET A O 1
ATOM 798 N N . THR A 1 98 ? -4.814 5.955 1.662 1.00 97.75 98 THR A N 1
ATOM 799 C CA . THR A 1 98 ? -6.178 5.910 1.132 1.00 97.75 98 THR A CA 1
ATOM 800 C C . THR A 1 98 ? -6.952 4.722 1.700 1.00 97.75 98 THR A C 1
ATOM 802 O O . THR A 1 98 ? -8.027 4.881 2.253 1.00 97.75 98 THR A O 1
ATOM 805 N N . PHE A 1 99 ? -6.442 3.499 1.629 1.00 98.19 99 PHE A N 1
ATOM 806 C CA . PHE A 1 99 ? -7.272 2.324 1.922 1.00 98.19 99 PHE A CA 1
ATOM 807 C C . PHE A 1 99 ? -7.146 1.829 3.364 1.00 98.19 99 PHE A C 1
ATOM 809 O O . PHE A 1 99 ? -8.024 1.117 3.849 1.00 98.19 99 PHE A O 1
ATOM 816 N N . ARG A 1 100 ? -6.068 2.184 4.080 1.00 98.19 100 ARG A N 1
ATOM 817 C CA . ARG A 1 100 ? -5.738 1.583 5.385 1.00 98.19 100 ARG A CA 1
ATOM 818 C C . ARG A 1 100 ? -5.729 2.586 6.526 1.00 98.19 100 ARG A C 1
ATOM 820 O O . ARG A 1 100 ? -5.895 2.182 7.682 1.00 98.19 100 ARG A O 1
ATOM 827 N N . LEU A 1 101 ? -5.579 3.883 6.263 1.00 96.94 101 LEU A N 1
ATOM 828 C CA . LEU A 1 101 ? -5.596 4.886 7.331 1.00 96.94 101 LEU A CA 1
ATOM 829 C C . LEU A 1 101 ? -6.914 4.835 8.116 1.00 96.94 101 LEU A C 1
ATOM 831 O O . LEU A 1 101 ? -6.879 4.718 9.347 1.00 96.94 101 LEU A O 1
ATOM 835 N N . VAL A 1 102 ? -8.037 4.806 7.388 1.00 97.81 102 VAL A N 1
ATOM 836 C CA . VAL A 1 102 ? -9.407 4.854 7.919 1.00 97.81 102 VAL A CA 1
ATOM 837 C C . VAL A 1 102 ? -9.825 3.607 8.703 1.00 97.81 102 VAL A C 1
ATOM 839 O O . VAL A 1 102 ? -10.661 3.708 9.596 1.00 97.81 102 VAL A O 1
ATOM 842 N N . LEU A 1 103 ? -9.205 2.444 8.450 1.00 98.00 103 LEU A N 1
ATOM 843 C CA . LEU A 1 103 ? -9.539 1.184 9.137 1.00 98.00 103 LEU A CA 1
ATOM 844 C C . LEU A 1 103 ? -9.434 1.292 10.665 1.00 98.00 103 LEU A C 1
ATOM 846 O O . LEU A 1 103 ? -10.157 0.611 11.388 1.00 98.00 103 LEU A O 1
ATOM 850 N N . ARG A 1 104 ? -8.572 2.184 11.171 1.00 96.50 104 ARG A N 1
ATOM 851 C CA . ARG A 1 104 ? -8.651 2.650 12.559 1.00 96.50 104 ARG A CA 1
ATOM 852 C C . ARG A 1 104 ? -9.309 4.013 12.582 1.00 96.50 104 ARG A C 1
ATOM 854 O O . ARG A 1 104 ? -8.621 5.025 12.465 1.00 96.50 104 ARG A O 1
ATOM 861 N N . TYR A 1 105 ? -10.622 4.018 12.750 1.00 96.69 105 TYR A N 1
ATOM 862 C CA . TYR A 1 105 ? -11.376 5.258 12.800 1.00 96.69 105 TYR A CA 1
ATOM 863 C C . TYR A 1 105 ? -10.850 6.214 13.882 1.00 96.69 105 TYR A C 1
ATOM 865 O O . TYR A 1 105 ? -10.608 5.844 15.030 1.00 96.69 105 TYR A O 1
ATOM 873 N N . SER A 1 106 ? -10.675 7.459 13.464 1.00 96.62 106 SER A N 1
ATOM 874 C CA . SER A 1 106 ? -10.606 8.659 14.286 1.00 96.62 106 SER A CA 1
ATOM 875 C C . SER A 1 106 ? -10.987 9.830 13.374 1.00 96.62 106 SER A C 1
ATOM 877 O O . SER A 1 106 ? -10.803 9.712 12.156 1.00 96.62 106 SER A O 1
ATOM 879 N N . PRO A 1 107 ? -11.452 10.977 13.900 1.00 97.88 107 PRO A N 1
ATOM 880 C CA . PRO A 1 107 ? -11.751 12.137 13.058 1.00 97.88 107 PRO A CA 1
ATOM 881 C C . PRO A 1 107 ? -10.567 12.561 12.174 1.00 97.88 107 PRO A C 1
ATOM 883 O O . PRO A 1 107 ? -10.760 12.958 11.029 1.00 97.88 107 PRO A O 1
ATOM 886 N N . ILE A 1 108 ? -9.334 12.402 12.670 1.00 97.88 108 ILE A N 1
ATOM 887 C CA . ILE A 1 108 ? -8.102 12.677 11.918 1.00 97.88 108 ILE A CA 1
ATOM 888 C C . ILE A 1 108 ? -7.917 11.664 10.785 1.00 97.88 108 ILE A C 1
ATOM 890 O O . ILE A 1 108 ? -7.783 12.062 9.630 1.00 97.88 108 ILE A O 1
ATOM 894 N N . ASN A 1 109 ? -7.946 10.363 11.090 1.00 97.88 109 ASN A N 1
ATOM 895 C CA . ASN A 1 109 ? -7.720 9.323 10.084 1.00 97.88 109 ASN A CA 1
ATOM 896 C C . ASN A 1 109 ? -8.789 9.354 8.992 1.00 97.88 109 ASN A C 1
ATOM 898 O O . ASN A 1 109 ? -8.465 9.161 7.827 1.00 97.88 109 ASN A O 1
ATOM 902 N N . PHE A 1 110 ? -10.041 9.621 9.364 1.00 98.06 110 PHE A N 1
ATOM 903 C CA . PHE A 1 110 ? -11.141 9.754 8.417 1.00 98.06 110 PHE A CA 1
ATOM 904 C C . PHE A 1 110 ? -11.006 11.007 7.542 1.00 98.06 110 PHE A C 1
ATOM 906 O O . PHE A 1 110 ? -11.230 10.933 6.340 1.00 98.06 110 PHE A O 1
ATOM 913 N N . SER A 1 111 ? -10.575 12.140 8.104 1.00 98.19 111 SER A N 1
ATOM 914 C CA . SER A 1 111 ? -10.369 13.367 7.318 1.00 98.19 111 SER A CA 1
ATOM 915 C C . SER A 1 111 ? -9.244 13.211 6.300 1.00 98.19 111 SER A C 1
ATOM 917 O O . SER A 1 111 ? -9.436 13.502 5.124 1.00 98.19 111 SER A O 1
ATOM 919 N N . PHE A 1 112 ? -8.088 12.693 6.723 1.00 98.19 112 PHE A N 1
ATOM 920 C CA . PHE A 1 112 ? -6.978 12.447 5.803 1.00 98.19 112 PHE A CA 1
ATOM 921 C C . PHE A 1 112 ? -7.309 11.359 4.782 1.00 98.19 112 PHE A C 1
ATOM 923 O O . PHE A 1 112 ? -6.959 11.515 3.620 1.00 98.19 112 PHE A O 1
ATOM 930 N N . PHE A 1 113 ? -8.045 10.315 5.171 1.00 97.56 113 PHE A N 1
ATOM 931 C CA . PHE A 1 113 ? -8.602 9.345 4.229 1.00 97.56 113 PHE A CA 1
ATOM 932 C C . PHE A 1 113 ? -9.384 10.026 3.102 1.00 97.56 113 PHE A C 1
ATOM 934 O O . PHE A 1 113 ? -9.087 9.790 1.936 1.00 97.56 113 PHE A O 1
ATOM 941 N N . LEU A 1 114 ? -10.332 10.909 3.436 1.00 97.38 114 LEU A N 1
ATOM 942 C CA . LEU A 1 114 ? -11.112 11.635 2.432 1.00 97.38 114 LEU A CA 1
ATOM 943 C C . LEU A 1 114 ? -10.235 12.517 1.538 1.00 97.38 114 LEU A C 1
ATOM 945 O O . LEU A 1 114 ? -10.480 12.586 0.338 1.00 97.38 114 LEU A O 1
ATOM 949 N N . LEU A 1 115 ? -9.206 13.158 2.095 1.00 97.38 115 LEU A N 1
ATOM 950 C CA . LEU A 1 115 ? -8.271 13.963 1.308 1.00 97.38 115 LEU A CA 1
ATOM 951 C C . LEU A 1 115 ? -7.416 13.122 0.356 1.00 97.38 115 LEU A C 1
ATOM 953 O O . LEU A 1 115 ? -7.196 13.541 -0.775 1.00 97.38 115 LEU A O 1
ATOM 957 N N . PHE A 1 116 ? -6.961 11.938 0.770 1.00 96.94 116 PHE A N 1
ATOM 958 C CA . PHE A 1 116 ? -6.231 11.028 -0.116 1.00 96.94 116 PHE A CA 1
ATOM 959 C C . PHE A 1 116 ? -7.137 10.419 -1.189 1.00 96.94 116 PHE A C 1
ATOM 961 O O . PHE A 1 116 ? -6.732 10.334 -2.344 1.00 96.94 116 PHE A O 1
ATOM 968 N N . VAL A 1 117 ? -8.387 10.089 -0.851 1.00 94.56 117 VAL A N 1
ATOM 969 C CA . VAL A 1 117 ? -9.403 9.705 -1.841 1.00 94.56 117 VAL A CA 1
ATOM 970 C C . VAL A 1 117 ? -9.607 10.836 -2.850 1.00 94.56 117 VAL A C 1
ATOM 972 O O . VAL A 1 117 ? -9.540 10.596 -4.051 1.00 94.56 117 VAL A O 1
ATOM 975 N N . PHE A 1 118 ? -9.786 12.076 -2.388 1.00 92.94 118 PHE A N 1
ATOM 976 C CA . PHE A 1 118 ? -9.905 13.241 -3.266 1.00 92.94 118 PHE A CA 1
ATOM 977 C C . PHE A 1 118 ? -8.669 13.425 -4.157 1.00 92.94 118 PHE A C 1
ATOM 979 O O . PHE A 1 118 ? -8.819 13.650 -5.355 1.00 92.94 118 PHE A O 1
ATOM 986 N N . LEU A 1 119 ? -7.461 13.268 -3.603 1.00 91.50 119 LEU A N 1
ATOM 987 C CA . LEU A 1 119 ? -6.212 13.337 -4.359 1.00 91.50 119 LEU A CA 1
ATOM 988 C C . LEU A 1 119 ? -6.173 12.283 -5.473 1.00 91.50 119 LEU A C 1
ATOM 990 O O . LEU A 1 119 ? -5.865 12.634 -6.607 1.00 91.50 119 LEU A O 1
ATOM 994 N N . LEU A 1 120 ? -6.551 11.032 -5.193 1.00 88.62 120 LEU A N 1
ATOM 995 C CA . LEU A 1 120 ? -6.639 9.986 -6.217 1.00 88.62 120 LEU A CA 1
ATOM 996 C C . LEU A 1 120 ? -7.671 10.328 -7.299 1.00 88.62 120 LEU A C 1
ATOM 998 O O . LEU A 1 120 ? -7.367 10.246 -8.485 1.00 88.62 120 LEU A O 1
ATOM 1002 N N . PHE A 1 121 ? -8.869 10.779 -6.913 1.00 86.56 121 PHE A N 1
ATOM 1003 C CA . PHE A 1 121 ? -9.903 11.174 -7.875 1.00 86.56 121 PHE A CA 1
ATOM 1004 C C . PHE A 1 121 ? -9.496 12.386 -8.724 1.00 86.56 121 PHE A C 1
ATOM 1006 O O . PHE A 1 121 ? -9.868 12.452 -9.896 1.00 86.56 121 PHE A O 1
ATOM 1013 N N . SER A 1 122 ? -8.708 13.321 -8.184 1.00 86.69 122 SER A N 1
ATOM 1014 C CA . SER A 1 122 ? -8.215 14.480 -8.942 1.00 86.69 122 SER A CA 1
ATOM 1015 C C . SER A 1 122 ? -7.237 14.119 -10.067 1.00 86.69 122 SER A C 1
ATOM 1017 O O . SER A 1 122 ? -7.065 14.914 -10.986 1.00 86.69 122 SER A O 1
ATOM 1019 N N . GLN A 1 123 ? -6.645 12.918 -10.043 1.00 83.38 123 GLN A N 1
ATOM 1020 C CA . GLN A 1 123 ? -5.786 12.424 -11.127 1.00 83.38 123 GLN A CA 1
ATOM 1021 C C . GLN A 1 123 ? -6.580 11.859 -12.315 1.00 83.38 123 GLN A C 1
ATOM 1023 O O . GLN A 1 123 ? -6.005 11.585 -13.358 1.00 83.38 123 GLN A O 1
ATOM 1028 N N . SER A 1 124 ? -7.896 11.667 -12.180 1.00 82.88 124 SER A N 1
ATOM 1029 C CA . SER A 1 124 ? -8.706 11.090 -13.258 1.00 82.88 124 SER A CA 1
ATOM 1030 C C . SER A 1 124 ? -9.060 12.111 -14.347 1.00 82.88 124 SER A C 1
ATOM 1032 O O . SER A 1 124 ? -9.371 13.261 -14.048 1.00 82.88 124 SER A O 1
ATOM 1034 N N . ASP A 1 125 ? -9.131 11.670 -15.605 1.00 83.19 125 ASP A N 1
ATOM 1035 C CA . ASP A 1 125 ? -9.436 12.502 -16.789 1.00 83.19 125 ASP A CA 1
ATOM 1036 C C . ASP A 1 125 ? -10.899 12.985 -16.903 1.00 83.19 125 ASP A C 1
ATOM 1038 O O . ASP A 1 125 ? -11.380 13.386 -17.969 1.00 83.19 125 ASP A O 1
ATOM 1042 N N . ASN A 1 126 ? -11.653 12.967 -15.804 1.00 85.88 126 ASN A N 1
ATOM 1043 C CA . ASN A 1 126 ? -13.002 13.518 -15.784 1.00 85.88 126 ASN A CA 1
ATOM 1044 C C . ASN A 1 126 ? -12.981 15.062 -15.747 1.00 85.88 126 ASN A C 1
ATOM 1046 O O . ASN A 1 126 ? -11.942 15.695 -15.570 1.00 85.88 126 ASN A O 1
ATOM 1050 N N . ILE A 1 127 ? -14.151 15.691 -15.907 1.00 87.88 127 ILE A N 1
ATOM 1051 C CA . ILE A 1 127 ? -14.279 17.162 -15.957 1.00 87.88 127 ILE A CA 1
ATOM 1052 C C . ILE A 1 127 ? -13.693 17.833 -14.704 1.00 87.88 127 ILE A C 1
ATOM 1054 O O . ILE A 1 127 ? -13.036 18.865 -14.806 1.00 87.88 127 ILE A O 1
ATOM 1058 N N . VAL A 1 128 ? -13.921 17.244 -13.528 1.00 85.12 128 VAL A N 1
ATOM 1059 C CA . VAL A 1 128 ? -13.445 17.788 -12.250 1.00 85.12 128 VAL A CA 1
ATOM 1060 C C . VAL A 1 128 ? -11.930 17.627 -12.123 1.00 85.12 128 VAL A C 1
ATOM 1062 O O . VAL A 1 128 ? -11.256 18.572 -11.726 1.00 85.12 128 VAL A O 1
ATOM 1065 N N . GLY A 1 129 ? -11.390 16.462 -12.484 1.00 87.69 129 GLY A N 1
ATOM 1066 C CA . GLY A 1 129 ? -9.955 16.192 -12.454 1.00 87.69 129 GLY A CA 1
ATOM 1067 C C . GLY A 1 129 ? -9.185 17.096 -13.410 1.00 87.69 129 GLY A C 1
ATOM 1068 O O . GLY A 1 129 ? -8.271 17.784 -12.966 1.00 87.69 129 GLY A O 1
ATOM 1069 N N . ARG A 1 130 ? -9.635 17.226 -14.668 1.00 88.94 130 ARG A N 1
ATOM 1070 C CA . ARG A 1 130 ? -9.039 18.166 -15.636 1.00 88.94 130 ARG A CA 1
ATOM 1071 C C . ARG A 1 130 ? -9.042 19.602 -15.126 1.00 88.94 130 ARG A C 1
ATOM 1073 O O . ARG A 1 130 ? -8.006 20.257 -15.149 1.00 88.94 130 ARG A O 1
ATOM 1080 N N . PHE A 1 131 ? -10.170 20.062 -14.579 1.00 89.38 131 PHE A N 1
ATOM 1081 C CA . PHE A 1 131 ? -10.248 21.394 -13.980 1.00 89.38 131 PHE A CA 1
ATOM 1082 C C . PHE A 1 131 ? -9.213 21.583 -12.859 1.00 89.38 131 PHE A C 1
ATOM 1084 O O . PHE A 1 131 ? -8.533 22.607 -12.814 1.00 89.38 131 PHE A O 1
ATOM 1091 N N . ILE A 1 132 ? -9.057 20.611 -11.956 1.00 87.50 132 ILE A N 1
ATOM 1092 C CA . ILE A 1 132 ? -8.068 20.692 -10.870 1.00 87.50 132 ILE A CA 1
ATOM 1093 C C . ILE A 1 132 ? -6.641 20.715 -11.434 1.00 87.50 132 ILE A C 1
ATOM 1095 O O . ILE A 1 132 ? -5.849 21.572 -11.042 1.00 87.50 132 ILE A O 1
ATOM 1099 N N . GLN A 1 133 ? -6.326 19.813 -12.363 1.00 88.06 133 GLN A N 1
ATOM 1100 C CA . GLN A 1 133 ? -4.996 19.674 -12.958 1.00 88.06 133 GLN A CA 1
ATOM 1101 C C . GLN A 1 133 ? -4.567 20.941 -13.705 1.00 88.06 133 GLN A C 1
ATOM 1103 O O . GLN A 1 133 ? -3.469 21.441 -13.471 1.00 88.06 133 GLN A O 1
ATOM 1108 N N . GLU A 1 134 ? -5.445 21.518 -14.529 1.00 89.44 134 GLU A N 1
ATOM 1109 C CA . GLU A 1 134 ? -5.170 22.764 -15.255 1.00 89.44 134 GLU A CA 1
ATOM 1110 C C . GLU A 1 134 ? -4.829 23.916 -14.298 1.00 89.44 134 GLU A C 1
ATOM 1112 O O . GLU A 1 134 ? -3.839 24.625 -14.492 1.00 89.44 134 GLU A O 1
ATOM 1117 N N . ASN A 1 135 ? -5.600 24.073 -13.217 1.00 89.00 135 ASN A N 1
ATOM 1118 C CA . ASN A 1 135 ? -5.331 25.099 -12.209 1.00 89.00 135 ASN A CA 1
ATOM 1119 C C . ASN A 1 135 ? -4.024 24.832 -11.446 1.00 89.00 135 ASN A C 1
ATOM 1121 O O . ASN A 1 135 ? -3.293 25.771 -11.129 1.00 89.00 135 ASN A O 1
ATOM 1125 N N . PHE A 1 136 ? -3.705 23.568 -11.163 1.00 88.62 136 PHE A N 1
ATOM 1126 C CA . PHE A 1 136 ? -2.467 23.200 -10.475 1.00 88.62 136 PHE A CA 1
ATOM 1127 C C . PHE A 1 136 ? -1.241 23.498 -11.336 1.00 88.62 136 PHE A C 1
ATOM 1129 O O . PHE A 1 136 ? -0.295 24.084 -10.821 1.00 88.62 136 PHE A O 1
ATOM 1136 N N . ILE A 1 137 ? -1.288 23.209 -12.641 1.00 89.25 137 ILE A N 1
ATOM 1137 C CA . ILE A 1 137 ? -0.210 23.529 -13.591 1.00 89.25 137 ILE A CA 1
ATOM 1138 C C . ILE A 1 137 ? 0.052 25.042 -13.637 1.00 89.25 137 ILE A C 1
ATOM 1140 O O . ILE A 1 137 ? 1.205 25.482 -13.636 1.00 89.25 137 ILE A O 1
ATOM 1144 N N . ILE A 1 138 ? -1.004 25.864 -13.645 1.00 90.44 138 ILE A N 1
ATOM 1145 C CA . ILE A 1 138 ? -0.871 27.331 -13.629 1.00 90.44 138 ILE A CA 1
ATOM 1146 C C . ILE A 1 138 ? -0.182 27.798 -12.337 1.00 90.44 138 ILE A C 1
ATOM 1148 O O . ILE A 1 138 ? 0.755 28.602 -12.388 1.00 90.44 138 ILE A O 1
ATOM 1152 N N . LEU A 1 139 ? -0.615 27.280 -11.183 1.00 88.56 139 LEU A N 1
ATOM 1153 C CA . LEU A 1 139 ? -0.043 27.622 -9.878 1.00 88.56 139 LEU A CA 1
ATOM 1154 C C . LEU A 1 139 ? 1.416 27.171 -9.767 1.00 88.56 139 LEU A C 1
ATOM 1156 O O . LEU A 1 139 ? 2.276 27.976 -9.406 1.00 88.56 139 LEU A O 1
ATOM 1160 N N . GLU A 1 140 ? 1.710 25.928 -10.143 1.00 90.19 140 GLU A N 1
ATOM 1161 C CA . GLU A 1 140 ? 3.058 25.363 -10.178 1.00 90.19 140 GLU A CA 1
ATOM 1162 C C . GLU A 1 140 ? 4.001 26.235 -11.014 1.00 90.19 140 GLU A C 1
ATOM 1164 O O . GLU A 1 140 ? 5.055 26.652 -10.527 1.00 90.19 140 GLU A O 1
ATOM 1169 N N . ARG A 1 141 ? 3.595 26.595 -12.240 1.00 91.94 141 ARG A N 1
ATOM 1170 C CA . ARG A 1 141 ? 4.401 27.428 -13.142 1.00 91.94 141 ARG A CA 1
ATOM 1171 C C . ARG A 1 141 ? 4.661 28.825 -12.578 1.00 91.94 141 ARG A C 1
ATOM 1173 O O . ARG A 1 141 ? 5.715 29.396 -12.845 1.00 91.94 141 ARG A O 1
ATOM 1180 N N . SER A 1 142 ? 3.719 29.376 -11.813 1.00 92.38 142 SER A N 1
ATOM 1181 C CA . SER A 1 142 ? 3.853 30.710 -11.213 1.00 92.38 142 SER A CA 1
ATOM 1182 C C . SER A 1 142 ? 4.748 30.744 -9.968 1.00 92.38 142 SER A C 1
ATOM 1184 O O . SER A 1 142 ? 5.463 31.720 -9.757 1.00 92.38 142 SER A O 1
ATOM 1186 N N . MET A 1 143 ? 4.722 29.690 -9.146 1.00 91.81 143 MET A N 1
ATOM 1187 C CA . MET A 1 143 ? 5.398 29.643 -7.842 1.00 91.81 143 MET A CA 1
ATOM 1188 C C . MET A 1 143 ? 6.743 28.906 -7.883 1.00 91.81 143 MET A C 1
ATOM 1190 O O . MET A 1 143 ? 7.571 29.085 -6.989 1.00 91.81 143 MET A O 1
ATOM 1194 N N . GLY A 1 144 ? 6.956 28.065 -8.898 1.00 93.75 144 GLY A N 1
ATOM 1195 C CA . GLY A 1 144 ? 8.034 27.084 -8.937 1.00 93.75 144 GLY A CA 1
ATOM 1196 C C . GLY A 1 144 ? 7.714 25.844 -8.095 1.00 93.75 144 GLY A C 1
ATOM 1197 O O . GLY A 1 144 ? 7.042 25.914 -7.061 1.00 93.75 144 GLY A O 1
ATOM 1198 N N . TRP A 1 145 ? 8.227 24.690 -8.526 1.00 89.12 145 TRP A N 1
ATOM 1199 C CA . TRP A 1 145 ? 7.806 23.384 -8.010 1.00 89.12 145 TRP A CA 1
ATOM 1200 C C . TRP A 1 145 ? 8.039 23.197 -6.501 1.00 89.12 145 TRP A C 1
ATOM 1202 O O . TRP A 1 145 ? 7.158 22.702 -5.802 1.00 89.12 145 TRP A O 1
ATOM 1212 N N . TYR A 1 146 ? 9.182 23.642 -5.963 1.00 91.88 146 TYR A N 1
ATOM 1213 C CA . TYR A 1 146 ? 9.495 23.491 -4.535 1.00 91.88 146 TYR A CA 1
ATOM 1214 C C . TYR A 1 146 ? 8.499 24.234 -3.636 1.00 91.88 146 TYR A C 1
ATOM 1216 O O . TYR A 1 146 ? 8.009 23.682 -2.649 1.00 91.88 146 TYR A O 1
ATOM 1224 N N . LEU A 1 147 ? 8.197 25.492 -3.975 1.00 92.81 147 LEU A N 1
ATOM 1225 C CA . LEU A 1 147 ? 7.277 26.320 -3.199 1.00 92.81 147 LEU A CA 1
ATOM 1226 C C . LEU A 1 147 ? 5.839 25.822 -3.359 1.00 92.81 147 LEU A C 1
ATOM 1228 O O . LEU A 1 147 ? 5.111 25.761 -2.369 1.00 92.81 147 LEU A O 1
ATOM 1232 N N . PHE A 1 148 ? 5.457 25.418 -4.573 1.00 93.25 148 PHE A N 1
ATOM 1233 C CA . PHE A 1 148 ? 4.159 24.807 -4.837 1.00 93.25 148 PHE A CA 1
ATOM 1234 C C . PHE A 1 148 ? 3.935 23.565 -3.966 1.00 93.25 148 PHE A C 1
ATOM 1236 O O . PHE A 1 148 ? 2.945 23.513 -3.239 1.00 93.25 148 PHE A O 1
ATOM 1243 N N . LEU A 1 149 ? 4.875 22.610 -3.951 1.00 91.88 149 LEU A N 1
ATOM 1244 C CA . LEU A 1 149 ? 4.759 21.398 -3.132 1.00 91.88 149 LEU A CA 1
ATOM 1245 C C . LEU A 1 149 ? 4.707 21.709 -1.633 1.00 91.88 149 LEU A C 1
ATOM 1247 O O . LEU A 1 149 ? 3.914 21.104 -0.911 1.00 91.88 149 LEU A O 1
ATOM 1251 N N . PHE A 1 150 ? 5.512 22.662 -1.155 1.00 94.50 150 PHE A N 1
ATOM 1252 C CA . PHE A 1 150 ? 5.477 23.079 0.246 1.00 94.50 150 PHE A CA 1
ATOM 1253 C C . PHE A 1 150 ? 4.114 23.671 0.626 1.00 94.50 150 PHE A C 1
ATOM 1255 O O . PHE A 1 150 ? 3.515 23.254 1.618 1.00 94.50 150 PHE A O 1
ATOM 1262 N N . VAL A 1 151 ? 3.593 24.604 -0.176 1.00 94.69 151 VAL A N 1
ATOM 1263 C CA . VAL A 1 151 ? 2.284 25.227 0.066 1.00 94.69 151 VAL A CA 1
ATOM 1264 C C . VAL A 1 151 ? 1.163 24.197 -0.036 1.00 94.69 151 VAL A C 1
ATOM 1266 O O . VAL A 1 151 ? 0.313 24.150 0.851 1.00 94.69 151 VAL A O 1
ATOM 1269 N N . ALA A 1 152 ? 1.186 23.323 -1.044 1.00 93.25 152 ALA A N 1
ATOM 1270 C CA . ALA A 1 152 ? 0.217 22.244 -1.197 1.00 93.25 152 ALA A CA 1
ATOM 1271 C C . ALA A 1 152 ? 0.224 21.303 0.017 1.00 93.25 152 ALA A C 1
ATOM 1273 O O . ALA A 1 152 ? -0.838 20.993 0.553 1.00 93.25 152 ALA A O 1
ATOM 1274 N N . PHE A 1 153 ? 1.401 20.908 0.512 1.00 95.12 153 PHE A N 1
ATOM 1275 C CA . PHE A 1 153 ? 1.531 20.067 1.703 1.00 95.12 153 PHE A CA 1
ATOM 1276 C C . PHE 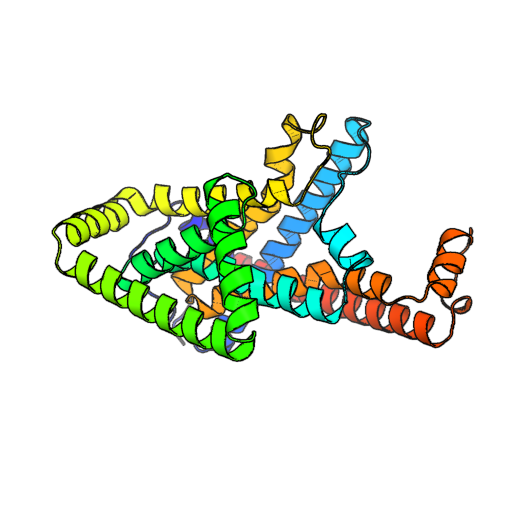A 1 153 ? 0.996 20.754 2.967 1.00 95.12 153 PHE A C 1
ATOM 1278 O O . PHE A 1 153 ? 0.254 20.141 3.741 1.00 95.12 153 PHE A O 1
ATOM 1285 N N . VAL A 1 154 ? 1.328 22.033 3.175 1.00 97.44 154 VAL A N 1
ATOM 1286 C CA . VAL A 1 154 ? 0.825 22.814 4.314 1.00 97.44 154 VAL A CA 1
ATOM 1287 C C . VAL A 1 154 ? -0.695 22.936 4.247 1.00 97.44 154 VAL A C 1
ATOM 1289 O O . VAL A 1 154 ? -1.366 22.651 5.238 1.00 97.44 154 VAL A O 1
ATOM 1292 N N . LEU A 1 155 ? -1.257 23.289 3.088 1.00 96.50 155 LEU A N 1
ATOM 1293 C CA . LEU A 1 155 ? -2.705 23.379 2.895 1.00 96.50 155 LEU A CA 1
ATOM 1294 C C . LEU A 1 155 ? -3.388 22.027 3.108 1.00 96.50 155 LEU A C 1
ATOM 1296 O O . LEU A 1 155 ? -4.384 21.966 3.822 1.00 96.50 155 LEU A O 1
ATOM 1300 N N . PHE A 1 156 ? -2.829 20.941 2.573 1.00 96.62 156 PHE A N 1
ATOM 1301 C CA . PHE A 1 156 ? -3.333 19.584 2.783 1.00 96.62 156 PHE A CA 1
ATOM 1302 C C . PHE A 1 156 ? -3.410 19.238 4.277 1.00 96.62 156 PHE A C 1
ATOM 1304 O O . PHE A 1 156 ? -4.435 18.753 4.759 1.00 96.62 156 PHE A O 1
ATOM 1311 N N . CYS A 1 157 ? -2.363 19.561 5.043 1.00 97.88 157 CYS A N 1
ATOM 1312 C CA . CYS A 1 157 ? -2.343 19.359 6.491 1.00 97.88 157 CYS A CA 1
ATOM 1313 C C . CYS A 1 157 ? -3.371 20.236 7.218 1.00 97.88 157 CYS A C 1
ATOM 1315 O O . CYS A 1 157 ? -4.106 19.738 8.072 1.00 97.88 157 CYS A O 1
ATOM 1317 N N . LEU A 1 158 ? -3.443 21.529 6.885 1.00 98.44 158 LEU A N 1
ATOM 1318 C CA . LEU A 1 158 ? -4.370 22.476 7.510 1.00 98.44 158 LEU A CA 1
ATOM 1319 C C . LEU A 1 158 ? -5.828 22.092 7.250 1.00 98.44 158 LEU A C 1
ATOM 1321 O O . LEU A 1 158 ? -6.620 22.055 8.191 1.00 98.44 158 LEU A O 1
ATOM 1325 N N . ILE A 1 159 ? -6.167 21.747 6.006 1.00 98.44 159 ILE A N 1
ATOM 1326 C CA . ILE A 1 159 ? -7.503 21.282 5.620 1.00 98.44 159 ILE A CA 1
ATOM 1327 C C . ILE A 1 159 ? -7.835 19.989 6.369 1.00 98.44 159 ILE A C 1
ATOM 1329 O O . ILE A 1 159 ? -8.903 19.897 6.969 1.00 98.44 159 ILE A O 1
ATOM 1333 N N . GLY A 1 160 ? -6.913 19.022 6.419 1.00 98.12 160 GLY A N 1
ATOM 1334 C CA . GLY A 1 160 ? -7.129 17.755 7.122 1.00 98.12 160 GLY A CA 1
ATOM 1335 C C . GLY A 1 160 ? -7.386 17.939 8.618 1.00 98.12 160 GLY A C 1
ATOM 1336 O O . GLY A 1 160 ? -8.302 17.330 9.174 1.00 98.12 160 GLY A O 1
ATOM 1337 N N . ILE A 1 161 ? -6.629 18.824 9.274 1.00 98.44 161 ILE A N 1
ATOM 1338 C CA . ILE A 1 161 ? -6.812 19.152 10.695 1.00 98.44 161 ILE A CA 1
ATOM 1339 C C . ILE A 1 161 ? -8.132 19.897 10.921 1.00 98.44 161 ILE A C 1
ATOM 1341 O O . ILE A 1 161 ? -8.873 19.546 11.841 1.00 98.44 161 ILE A O 1
ATOM 1345 N N . ALA A 1 162 ? -8.449 20.892 10.090 1.00 98.44 162 ALA A N 1
ATOM 1346 C CA . ALA A 1 162 ? -9.691 21.654 10.191 1.00 98.44 162 ALA A CA 1
ATOM 1347 C C . ALA A 1 162 ? -10.921 20.752 9.995 1.00 98.44 162 ALA A C 1
ATOM 1349 O O . ALA A 1 162 ? -11.848 20.786 10.806 1.00 98.44 162 ALA A O 1
ATOM 1350 N N . MET A 1 163 ? -10.897 19.876 8.984 1.00 98.25 163 MET A N 1
ATOM 1351 C CA . MET A 1 163 ? -11.925 18.855 8.762 1.00 98.25 163 MET A CA 1
ATOM 1352 C C . MET A 1 163 ? -12.052 17.922 9.969 1.00 98.25 163 MET A C 1
ATOM 1354 O O . MET A 1 163 ? -13.161 17.679 10.438 1.00 98.25 163 MET A O 1
ATOM 1358 N N . ALA A 1 164 ? -10.936 17.457 10.537 1.00 98.25 164 ALA A N 1
ATOM 1359 C CA . ALA A 1 164 ? -10.962 16.574 11.699 1.00 98.25 164 ALA A CA 1
ATOM 1360 C C . ALA A 1 164 ? -11.591 17.246 12.925 1.00 98.25 164 ALA A C 1
ATOM 1362 O O . ALA A 1 164 ? -12.351 16.608 13.656 1.00 98.25 164 ALA A O 1
ATOM 1363 N N . GLN A 1 165 ? -11.303 18.531 13.148 1.00 98.12 165 GLN A N 1
ATOM 1364 C CA . GLN A 1 165 ? -11.919 19.318 14.215 1.00 98.12 165 GLN A CA 1
ATOM 1365 C C . GLN A 1 165 ? -13.421 19.508 13.982 1.00 98.12 165 GLN A C 1
ATOM 1367 O O . GLN A 1 165 ? -14.198 19.298 14.914 1.00 98.12 165 GLN A O 1
ATOM 1372 N N . ALA A 1 166 ? -13.832 19.832 12.752 1.00 97.94 166 ALA A N 1
ATOM 1373 C CA . ALA A 1 166 ? -15.237 19.986 12.381 1.00 97.94 166 ALA A CA 1
ATOM 1374 C C . ALA A 1 166 ? -16.028 18.676 12.537 1.00 97.94 166 ALA A C 1
ATOM 1376 O O . ALA A 1 166 ? -17.131 18.671 13.080 1.00 97.94 166 ALA A O 1
ATOM 1377 N N . ILE A 1 167 ? -15.452 17.540 12.131 1.00 97.62 167 ILE A N 1
ATOM 1378 C CA . ILE A 1 167 ? -16.073 16.224 12.321 1.00 97.62 167 ILE A CA 1
ATOM 1379 C C . ILE A 1 167 ? -16.192 15.920 13.812 1.00 97.62 167 ILE A C 1
ATOM 1381 O O . ILE A 1 167 ? -17.286 15.589 14.269 1.00 97.62 167 ILE A O 1
ATOM 1385 N N . LYS A 1 168 ? -15.105 16.087 14.577 1.00 97.38 168 LYS A N 1
ATOM 1386 C CA . LYS A 1 168 ? -15.066 15.808 16.020 1.00 97.38 168 LYS A CA 1
ATOM 1387 C C . LYS A 1 168 ? -16.101 16.613 16.812 1.00 97.38 168 LYS A C 1
ATOM 1389 O O . LYS A 1 168 ? -16.655 16.086 17.768 1.00 97.38 168 LYS A O 1
ATOM 1394 N N . SER A 1 169 ? -16.349 17.872 16.451 1.00 95.38 169 SER A N 1
ATOM 1395 C CA . SER A 1 169 ? -17.327 18.728 17.140 1.00 95.38 169 SER A CA 1
ATOM 1396 C C . SER A 1 169 ? -18.776 18.491 16.701 1.00 95.38 169 SER A C 1
ATOM 1398 O O . SER A 1 169 ? -19.705 18.956 17.361 1.00 95.38 169 SER A O 1
ATOM 1400 N N . SER A 1 170 ? -18.991 17.763 15.606 1.00 96.25 170 SER A N 1
ATOM 1401 C CA . SER A 1 170 ? -20.317 17.491 15.054 1.00 96.25 170 SER A CA 1
ATOM 1402 C C . SER A 1 170 ? -20.922 16.180 15.573 1.00 96.25 170 SER A C 1
ATOM 1404 O O . SER A 1 170 ? -20.209 15.243 15.937 1.00 96.25 170 SER A O 1
ATOM 1406 N N . LYS A 1 171 ? -22.256 16.054 15.490 1.00 95.94 171 LYS A N 1
ATOM 1407 C CA . LYS A 1 171 ? -22.971 14.781 15.729 1.00 95.94 171 LYS A CA 1
ATOM 1408 C C . LYS A 1 171 ? -22.577 13.677 14.737 1.00 95.94 171 LYS A C 1
ATOM 1410 O O . LYS A 1 171 ? -22.828 12.506 15.000 1.00 95.94 171 LYS A O 1
ATOM 1415 N N . PHE A 1 172 ? -21.966 14.044 13.610 1.00 95.12 172 PHE A N 1
ATOM 1416 C CA . PHE A 1 172 ? -21.509 13.095 12.601 1.00 95.12 172 PHE A CA 1
ATOM 1417 C C . PHE A 1 172 ? -20.395 12.185 13.133 1.00 95.12 172 PHE A C 1
ATOM 1419 O O . PHE A 1 172 ? -20.351 11.019 12.756 1.00 9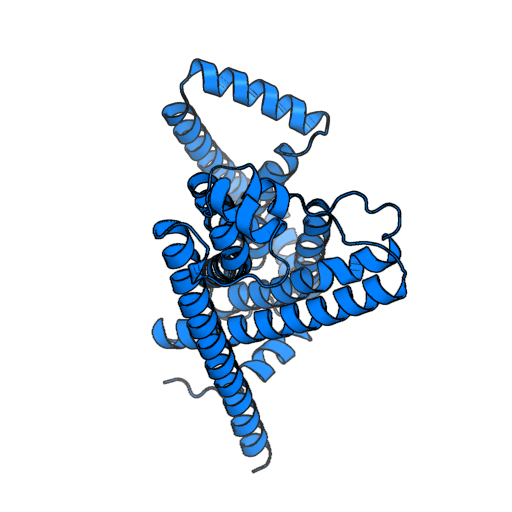5.12 172 PHE A O 1
ATOM 1426 N N . SER A 1 173 ? -19.560 12.664 14.067 1.00 95.88 173 SER A N 1
ATOM 1427 C CA . SER A 1 173 ? -18.543 11.826 14.722 1.00 95.88 173 SER A CA 1
ATOM 1428 C C . SER A 1 173 ? -19.146 10.593 15.402 1.00 95.88 173 SER A C 1
ATOM 1430 O O . SER A 1 173 ? -18.649 9.493 15.191 1.00 95.88 173 SER A O 1
ATOM 1432 N N . ILE A 1 174 ? -20.258 10.764 16.124 1.00 96.31 174 ILE A N 1
ATOM 1433 C CA . ILE A 1 174 ? -20.984 9.686 16.814 1.00 96.31 174 ILE A CA 1
ATOM 1434 C C . ILE A 1 174 ? -21.554 8.683 15.803 1.00 96.31 174 ILE A C 1
ATOM 1436 O O . ILE A 1 174 ? -21.484 7.474 16.009 1.00 96.31 174 ILE A O 1
ATOM 1440 N N . VAL A 1 175 ? -22.103 9.176 14.687 1.00 97.69 175 VAL A N 1
ATOM 1441 C CA . VAL A 1 175 ? -22.633 8.317 13.614 1.00 97.69 175 VAL A CA 1
ATOM 1442 C C . VAL A 1 175 ? -21.515 7.482 12.989 1.00 97.69 175 VAL A C 1
ATOM 1444 O O . VAL A 1 175 ? -21.693 6.284 12.780 1.00 97.69 175 VAL A O 1
ATOM 1447 N N . LEU A 1 176 ? -20.357 8.088 12.716 1.00 97.12 176 LEU A N 1
ATOM 1448 C CA . LEU A 1 176 ? -19.204 7.372 12.178 1.00 97.12 176 LEU A CA 1
ATOM 1449 C C . LEU A 1 176 ? -18.671 6.336 13.172 1.00 97.12 176 LEU A C 1
ATOM 1451 O O . LEU A 1 176 ? -18.430 5.204 12.767 1.00 97.12 176 LEU A O 1
ATOM 1455 N N . GLU A 1 177 ? -18.540 6.671 14.457 1.00 96.50 177 GLU A N 1
ATOM 1456 C CA . GLU A 1 177 ? -18.150 5.706 15.499 1.00 96.50 177 GLU A CA 1
ATOM 1457 C C . GLU A 1 177 ? -19.087 4.498 15.505 1.00 96.50 177 GLU A C 1
ATOM 1459 O O . GLU A 1 177 ? -18.630 3.366 15.352 1.00 96.50 177 GLU A O 1
ATOM 1464 N N . TYR A 1 178 ? -20.399 4.742 15.533 1.00 97.44 178 TYR A N 1
ATOM 1465 C CA . TYR A 1 178 ? -21.404 3.686 15.465 1.00 97.44 178 TYR A CA 1
ATOM 1466 C C . TYR A 1 178 ? -21.261 2.818 14.204 1.00 97.44 178 TYR A C 1
ATOM 1468 O O . TYR A 1 178 ? -21.317 1.589 14.287 1.00 97.44 178 TYR A O 1
ATOM 1476 N N . ILE A 1 179 ? -21.044 3.428 13.034 1.00 97.88 179 ILE A N 1
ATOM 1477 C CA . ILE A 1 179 ? -20.849 2.696 11.777 1.00 97.88 179 ILE A CA 1
ATOM 1478 C C . ILE A 1 179 ? -19.596 1.814 11.845 1.00 97.88 179 ILE A C 1
ATOM 1480 O O . ILE A 1 179 ? -19.657 0.633 11.501 1.00 97.88 179 ILE A O 1
ATOM 1484 N N . PHE A 1 180 ? -18.470 2.356 12.310 1.00 97.31 180 PHE A N 1
ATOM 1485 C CA . PHE A 1 180 ? -17.212 1.615 12.402 1.00 97.31 180 PHE A CA 1
ATOM 1486 C C . PHE A 1 180 ? -17.244 0.508 13.453 1.00 97.31 180 PHE A C 1
ATOM 1488 O O . PHE A 1 180 ? -16.583 -0.504 13.256 1.00 97.31 180 PHE A O 1
ATOM 1495 N N . GLU A 1 181 ? -18.011 0.654 14.528 1.00 95.62 181 GLU A N 1
ATOM 1496 C CA . GLU A 1 181 ? -18.161 -0.388 15.546 1.00 95.62 181 GLU A CA 1
ATOM 1497 C C . GLU A 1 181 ? -19.082 -1.526 15.087 1.00 95.62 181 GLU A C 1
ATOM 1499 O O . GLU A 1 181 ? -18.778 -2.695 15.323 1.00 95.62 181 GLU A O 1
ATOM 1504 N N . ASN A 1 182 ? -20.180 -1.206 14.393 1.00 96.94 182 ASN A N 1
ATOM 1505 C CA . ASN A 1 182 ? -21.236 -2.180 14.086 1.00 96.94 182 ASN A CA 1
ATOM 1506 C C . ASN A 1 182 ? -21.146 -2.774 12.674 1.00 96.94 182 ASN A C 1
ATOM 1508 O O . ASN A 1 182 ? -21.588 -3.899 12.447 1.00 96.94 182 ASN A O 1
ATOM 1512 N N . TYR A 1 183 ? -20.553 -2.052 11.722 1.00 97.75 183 TYR A N 1
ATOM 1513 C CA . TYR A 1 183 ? -20.484 -2.443 10.310 1.00 97.75 183 TYR A CA 1
ATOM 1514 C C . TYR A 1 183 ? -19.043 -2.606 9.813 1.00 97.75 183 TYR A C 1
ATOM 1516 O O . TYR A 1 183 ? -18.802 -2.637 8.604 1.00 97.75 183 TYR A O 1
ATOM 1524 N N . PHE A 1 184 ? -18.074 -2.760 10.727 1.00 98.19 184 PHE A N 1
ATOM 1525 C CA . PHE A 1 184 ? -16.653 -2.874 10.386 1.00 98.19 184 PHE A CA 1
ATOM 1526 C C . PHE A 1 184 ? -16.359 -3.942 9.334 1.00 98.19 184 PHE A C 1
ATOM 1528 O O . PHE A 1 184 ? -15.520 -3.731 8.466 1.00 98.19 184 PHE A O 1
ATOM 1535 N N . VAL A 1 185 ? -17.056 -5.080 9.403 1.00 98.38 185 VAL A N 1
ATOM 1536 C CA . VAL A 1 185 ? -16.873 -6.196 8.469 1.00 98.38 185 VAL A CA 1
ATOM 1537 C C . VAL A 1 185 ? -17.078 -5.734 7.028 1.00 98.38 185 VAL A C 1
ATOM 1539 O O . VAL A 1 185 ? -16.231 -5.984 6.173 1.00 98.38 185 VAL A O 1
ATOM 1542 N N . TYR A 1 186 ? -18.144 -4.976 6.772 1.00 98.31 186 TYR A N 1
ATOM 1543 C CA . TYR A 1 186 ? -18.430 -4.434 5.448 1.00 98.31 186 TYR A CA 1
ATOM 1544 C C . TYR A 1 186 ? -17.409 -3.375 5.033 1.00 98.31 186 TYR A C 1
ATOM 1546 O O . TYR A 1 186 ? -16.964 -3.381 3.892 1.00 98.31 186 TYR A O 1
ATOM 1554 N N . ILE A 1 187 ? -16.989 -2.498 5.949 1.00 98.38 187 ILE A N 1
ATOM 1555 C CA . ILE A 1 187 ? -15.966 -1.476 5.669 1.00 98.38 187 ILE A CA 1
ATOM 1556 C C . ILE A 1 187 ? -14.640 -2.139 5.276 1.00 98.38 187 ILE A C 1
ATOM 1558 O O . ILE A 1 187 ? -14.022 -1.754 4.285 1.00 98.38 187 ILE A O 1
ATOM 1562 N N . PHE A 1 188 ? -14.224 -3.158 6.030 1.00 98.62 188 PHE A N 1
ATOM 1563 C CA . PHE A 1 188 ? -12.978 -3.886 5.826 1.00 98.62 188 PHE A CA 1
ATOM 1564 C C . PHE A 1 188 ? -12.919 -4.533 4.437 1.00 98.62 188 PHE A C 1
ATOM 1566 O O . PHE A 1 188 ? -11.958 -4.310 3.701 1.00 98.62 188 PHE A O 1
ATOM 1573 N N . TYR A 1 189 ? -13.949 -5.296 4.053 1.00 98.62 189 TYR A N 1
ATOM 1574 C CA . TYR A 1 189 ? -13.970 -5.937 2.736 1.00 98.62 189 TYR A CA 1
ATOM 1575 C C . TYR A 1 189 ? -14.204 -4.943 1.604 1.00 98.62 189 TYR A C 1
ATOM 1577 O O . TYR A 1 189 ? -13.549 -5.070 0.577 1.00 98.62 189 TYR A O 1
ATOM 1585 N N . SER A 1 190 ? -15.061 -3.933 1.781 1.00 98.38 190 SER A N 1
ATOM 1586 C CA . SER A 1 190 ? -15.294 -2.919 0.746 1.00 98.38 190 SER A CA 1
ATOM 1587 C C . SER A 1 190 ? -14.018 -2.159 0.401 1.00 98.38 190 SER A C 1
ATOM 1589 O O . SER A 1 190 ? -13.731 -1.976 -0.775 1.00 98.38 190 SER A O 1
ATOM 1591 N N . LEU A 1 191 ? -13.204 -1.774 1.390 1.00 98.25 191 LEU A N 1
ATOM 1592 C CA . LEU A 1 191 ? -11.921 -1.114 1.126 1.00 98.25 191 LEU A CA 1
ATOM 1593 C C . LEU A 1 191 ? -10.928 -2.039 0.410 1.00 98.25 191 LEU A C 1
ATOM 1595 O O . LEU A 1 191 ? -10.222 -1.580 -0.484 1.00 98.25 191 LEU A O 1
ATOM 1599 N N . ALA A 1 192 ? -10.894 -3.333 0.748 1.00 98.31 192 ALA A N 1
ATOM 1600 C CA . ALA A 1 192 ? -10.072 -4.310 0.030 1.00 98.31 192 ALA A CA 1
ATOM 1601 C C . ALA A 1 192 ? -10.561 -4.542 -1.413 1.00 98.31 192 ALA A C 1
ATOM 1603 O O . ALA A 1 192 ? -9.741 -4.630 -2.325 1.00 98.31 192 ALA A O 1
ATOM 1604 N N . CYS A 1 193 ? -11.878 -4.592 -1.633 1.00 97.94 193 CYS A N 1
ATOM 1605 C CA . CYS A 1 193 ? -12.480 -4.703 -2.961 1.00 97.94 193 CYS A CA 1
ATOM 1606 C C . CYS A 1 193 ? -12.197 -3.464 -3.812 1.00 97.94 193 CYS A C 1
ATOM 1608 O O . CYS A 1 193 ? -11.750 -3.607 -4.940 1.00 97.94 193 CYS A O 1
ATOM 1610 N N . ILE A 1 194 ? -12.422 -2.256 -3.282 1.00 97.19 194 ILE A N 1
ATOM 1611 C CA . ILE A 1 194 ? -12.154 -1.004 -4.008 1.00 97.19 194 ILE A CA 1
ATOM 1612 C C . ILE A 1 194 ? -10.670 -0.915 -4.359 1.00 97.19 194 ILE A C 1
ATOM 1614 O O . ILE A 1 194 ? -10.345 -0.614 -5.502 1.00 97.19 194 ILE A O 1
ATOM 1618 N N . PHE A 1 195 ? -9.782 -1.238 -3.412 1.00 97.50 195 PHE A N 1
ATOM 1619 C CA . PHE A 1 195 ? -8.348 -1.327 -3.675 1.00 97.50 195 PHE A CA 1
ATOM 1620 C C . PHE A 1 195 ? -8.064 -2.244 -4.870 1.00 97.50 195 PHE A C 1
ATOM 1622 O O . PHE A 1 195 ? -7.426 -1.807 -5.817 1.00 97.50 195 PHE A O 1
ATOM 1629 N N . ALA A 1 196 ? -8.592 -3.470 -4.876 1.00 96.75 196 ALA A N 1
ATOM 1630 C CA . ALA A 1 196 ? -8.403 -4.403 -5.986 1.00 96.75 196 ALA A CA 1
ATOM 1631 C C . ALA A 1 196 ? -8.985 -3.883 -7.309 1.00 96.75 196 ALA A C 1
ATOM 1633 O O . ALA A 1 196 ? -8.312 -3.920 -8.331 1.00 96.75 196 ALA A O 1
ATOM 1634 N N . PHE A 1 197 ? -10.208 -3.352 -7.298 1.00 94.12 197 PHE A N 1
ATOM 1635 C CA . PHE A 1 197 ? -10.872 -2.880 -8.511 1.00 94.12 197 PHE A CA 1
ATOM 1636 C C . PHE A 1 197 ? -10.166 -1.696 -9.162 1.00 94.12 197 PHE A C 1
ATOM 1638 O O . PHE A 1 197 ? -10.139 -1.628 -10.383 1.00 94.12 197 PHE A O 1
ATOM 1645 N N . LEU A 1 198 ? -9.551 -0.796 -8.394 1.00 93.19 198 LEU A N 1
ATOM 1646 C CA . LEU A 1 198 ? -8.766 0.288 -8.989 1.00 93.19 198 LEU A CA 1
ATOM 1647 C C . LEU A 1 198 ? -7.550 -0.222 -9.772 1.00 93.19 198 LEU A C 1
ATOM 1649 O O . LEU A 1 198 ? -7.120 0.443 -10.704 1.00 93.19 198 LEU A O 1
ATOM 1653 N N . HIS A 1 199 ? -7.043 -1.420 -9.472 1.00 92.69 199 HIS A N 1
ATOM 1654 C CA . HIS A 1 199 ? -5.941 -2.009 -10.236 1.00 92.69 199 HIS A CA 1
ATOM 1655 C C . HIS A 1 199 ? -6.372 -2.552 -11.601 1.00 92.69 199 HIS A C 1
ATOM 1657 O O . HIS A 1 199 ? -5.513 -2.900 -12.403 1.00 92.69 199 HIS A O 1
ATOM 1663 N N . ILE A 1 200 ? -7.675 -2.588 -11.906 1.00 90.81 200 ILE A N 1
ATOM 1664 C CA . ILE A 1 200 ? -8.145 -2.828 -13.276 1.00 90.81 200 ILE A CA 1
ATOM 1665 C C . ILE A 1 200 ? -7.544 -1.788 -14.225 1.00 90.81 200 ILE A C 1
ATOM 1667 O O . ILE A 1 200 ? -7.187 -2.136 -15.342 1.00 90.81 200 ILE A O 1
ATOM 1671 N N . PHE A 1 201 ? -7.388 -0.539 -13.770 1.00 88.88 201 PHE A N 1
ATOM 1672 C CA . PHE A 1 201 ? -6.854 0.554 -14.584 1.00 88.88 201 PHE A CA 1
ATOM 1673 C C . PHE A 1 201 ? -5.366 0.409 -14.925 1.00 88.88 201 PHE A C 1
ATOM 1675 O O . PHE A 1 201 ? -4.865 1.193 -15.720 1.00 88.88 201 PHE A O 1
ATOM 1682 N N . ASN A 1 202 ? -4.669 -0.590 -14.373 1.00 88.44 202 ASN A N 1
ATOM 1683 C CA . ASN A 1 202 ? -3.315 -0.928 -14.814 1.00 88.44 202 ASN A CA 1
ATOM 1684 C C . ASN A 1 202 ? -3.318 -1.688 -16.145 1.00 88.44 202 ASN A C 1
ATOM 1686 O O . ASN A 1 202 ? -2.267 -1.805 -16.764 1.00 88.44 202 ASN A O 1
ATOM 1690 N N . TYR A 1 203 ? -4.468 -2.210 -16.571 1.00 88.25 203 TYR A N 1
ATOM 1691 C CA . TYR A 1 203 ? -4.609 -2.995 -17.789 1.00 88.25 203 TYR A CA 1
ATOM 1692 C C . TYR A 1 203 ? -5.434 -2.236 -18.830 1.00 88.25 203 TYR A C 1
ATOM 1694 O O . TYR A 1 203 ? -6.386 -1.528 -18.489 1.00 88.25 203 TYR A O 1
ATOM 1702 N N . TYR A 1 204 ? -5.108 -2.428 -20.105 1.00 85.00 204 TYR A N 1
ATOM 1703 C CA . TYR A 1 204 ? -5.867 -1.884 -21.232 1.00 85.00 204 TYR A CA 1
ATOM 1704 C C . TYR A 1 204 ? -6.171 -2.958 -22.277 1.00 85.00 204 TYR A C 1
ATOM 1706 O O . TYR A 1 204 ? -5.863 -4.130 -22.078 1.00 85.00 204 TYR A O 1
ATOM 1714 N N . ASN A 1 205 ? -6.911 -2.586 -23.328 1.00 81.56 205 ASN A N 1
ATOM 1715 C CA . ASN A 1 205 ? -7.411 -3.520 -24.347 1.00 81.56 205 ASN A CA 1
ATOM 1716 C C . ASN A 1 205 ? -8.222 -4.694 -23.754 1.00 81.56 205 ASN A C 1
ATOM 1718 O O . ASN A 1 205 ? -8.181 -5.833 -24.220 1.00 81.56 205 ASN A O 1
ATOM 1722 N N . LEU A 1 206 ? -9.019 -4.399 -22.719 1.00 80.38 206 LEU A N 1
ATOM 1723 C CA . LEU A 1 206 ? -9.790 -5.382 -21.947 1.00 80.38 206 LEU A CA 1
ATOM 1724 C C . LEU A 1 206 ? -11.063 -5.895 -22.643 1.00 80.38 206 LEU A C 1
ATOM 1726 O O . LEU A 1 206 ? -11.813 -6.663 -22.037 1.00 80.38 206 LEU A O 1
ATOM 1730 N N . ASP A 1 207 ? -11.321 -5.509 -23.896 1.00 78.56 207 ASP A N 1
ATOM 1731 C CA . ASP A 1 207 ? -12.598 -5.742 -24.587 1.00 78.56 207 ASP A CA 1
ATOM 1732 C C . ASP A 1 207 ? -13.004 -7.218 -24.660 1.00 78.56 207 ASP A C 1
ATOM 1734 O O . ASP A 1 207 ? -14.191 -7.541 -24.650 1.00 78.56 207 ASP A O 1
ATOM 1738 N N . ASN A 1 208 ? -12.026 -8.124 -24.653 1.00 75.69 208 ASN A N 1
ATOM 1739 C CA . ASN A 1 208 ? -12.260 -9.566 -24.668 1.00 75.69 208 ASN A CA 1
ATOM 1740 C C . ASN A 1 208 ? -12.097 -10.222 -23.276 1.00 75.69 208 ASN A C 1
ATOM 1742 O O . ASN A 1 208 ? -12.406 -11.395 -23.084 1.00 75.69 208 ASN A O 1
ATOM 1746 N N . PHE A 1 209 ? -11.668 -9.468 -22.261 1.00 76.88 209 PHE A N 1
ATOM 1747 C CA . PHE A 1 209 ? -11.255 -9.986 -20.953 1.00 76.88 209 PHE A CA 1
ATOM 1748 C C . PHE A 1 209 ? -12.233 -9.682 -19.812 1.00 76.88 209 PHE A C 1
ATOM 1750 O O . PHE A 1 209 ? -11.933 -10.003 -18.662 1.00 76.88 209 PHE A O 1
ATOM 1757 N N . TRP A 1 210 ? -13.418 -9.124 -20.090 1.00 79.06 210 TRP A N 1
ATOM 1758 C CA . TRP A 1 210 ? -14.385 -8.703 -19.061 1.00 79.06 210 TRP A CA 1
ATOM 1759 C C . TRP A 1 210 ? -14.680 -9.768 -17.995 1.00 79.06 210 TRP A C 1
ATOM 1761 O O . TRP A 1 210 ? -14.733 -9.466 -16.803 1.00 79.06 210 TRP A O 1
ATOM 1771 N N . LEU A 1 211 ? -14.821 -11.035 -18.403 1.00 81.56 211 LEU A N 1
ATOM 1772 C CA . LEU A 1 211 ? -15.073 -12.153 -17.481 1.00 81.56 211 LEU A CA 1
ATOM 1773 C C . LEU A 1 211 ? -13.847 -12.536 -16.637 1.00 81.56 211 LEU A C 1
ATOM 1775 O O . LEU A 1 211 ? -14.004 -13.098 -15.553 1.00 81.56 211 LEU A O 1
ATOM 1779 N N . LEU A 1 212 ? -12.639 -12.229 -17.113 1.00 83.69 212 LEU A N 1
ATOM 1780 C CA . LEU A 1 212 ? -11.382 -12.473 -16.407 1.00 83.69 212 LEU A CA 1
ATOM 1781 C C . LEU A 1 212 ? -11.006 -11.323 -15.466 1.00 83.69 212 LEU A C 1
ATOM 1783 O O . LEU A 1 212 ? -10.212 -11.551 -14.560 1.00 83.69 212 LEU A O 1
ATOM 1787 N N . MET A 1 213 ? -11.604 -10.132 -15.591 1.00 86.75 213 MET A N 1
ATOM 1788 C CA . MET A 1 213 ? -11.269 -8.964 -14.758 1.00 86.75 213 MET A CA 1
ATOM 1789 C C . MET A 1 213 ? -11.279 -9.244 -13.244 1.00 86.75 213 MET A C 1
ATOM 1791 O O . MET A 1 213 ? -10.304 -8.880 -12.586 1.00 86.75 213 MET A O 1
ATOM 1795 N N . PRO A 1 214 ? -12.282 -9.935 -12.655 1.00 87.50 214 PRO A N 1
ATOM 1796 C CA . PRO A 1 214 ? -12.248 -10.259 -11.226 1.00 87.50 214 PRO A CA 1
ATOM 1797 C C . PRO A 1 214 ? -11.085 -11.178 -10.835 1.00 87.50 214 PRO A C 1
ATOM 1799 O O . PRO A 1 214 ? -10.602 -11.114 -9.708 1.00 87.50 214 PRO A O 1
ATOM 1802 N N . VAL A 1 215 ? -10.640 -12.039 -11.755 1.00 88.06 215 VAL A N 1
ATOM 1803 C CA . VAL A 1 215 ? -9.495 -12.935 -11.556 1.00 88.06 215 VAL A CA 1
ATOM 1804 C C . VAL A 1 215 ? -8.185 -12.162 -11.705 1.00 88.06 215 VAL A C 1
ATOM 1806 O O . VAL A 1 215 ? -7.291 -12.354 -10.885 1.00 88.06 215 VAL A O 1
ATOM 1809 N N . LEU A 1 216 ? -8.094 -11.254 -12.684 1.00 89.12 216 LEU A N 1
ATOM 1810 C CA . LEU A 1 216 ? -6.922 -10.403 -12.920 1.00 89.12 216 LEU A CA 1
ATOM 1811 C C . LEU A 1 216 ? -6.557 -9.579 -11.683 1.00 89.12 216 LEU A C 1
ATOM 1813 O O . LEU A 1 216 ? -5.379 -9.467 -11.360 1.00 89.12 216 LEU A O 1
ATOM 1817 N N . VAL A 1 217 ? -7.557 -9.068 -10.953 1.00 94.06 217 VAL A N 1
ATOM 1818 C CA . VAL A 1 217 ? -7.329 -8.287 -9.723 1.00 94.06 217 VAL A CA 1
ATOM 1819 C C . VAL A 1 217 ? -7.421 -9.091 -8.420 1.00 94.06 217 VAL A C 1
ATOM 1821 O O . VAL A 1 217 ? -7.327 -8.535 -7.320 1.00 94.06 217 VAL A O 1
ATOM 1824 N N . ALA A 1 218 ? -7.596 -10.413 -8.502 1.00 94.62 218 ALA A N 1
ATOM 1825 C CA . ALA A 1 218 ? -7.639 -11.280 -7.326 1.00 94.62 218 ALA A CA 1
ATOM 1826 C C . ALA A 1 218 ? -6.347 -11.246 -6.479 1.00 94.62 218 ALA A C 1
ATOM 1828 O O . ALA A 1 218 ? -6.472 -11.219 -5.246 1.00 94.62 218 ALA A O 1
ATOM 1829 N N . PRO A 1 219 ? -5.123 -11.194 -7.059 1.00 94.81 219 PRO A N 1
ATOM 1830 C CA . PRO A 1 219 ? -3.902 -10.995 -6.276 1.00 94.81 219 PRO A CA 1
ATOM 1831 C C . PRO A 1 219 ? -3.984 -9.747 -5.388 1.00 94.81 219 PRO A C 1
ATOM 1833 O O . PRO A 1 219 ? -3.725 -9.815 -4.186 1.00 94.81 219 PRO A O 1
ATOM 1836 N N . GLN A 1 220 ? -4.423 -8.627 -5.961 1.00 96.38 220 GLN A N 1
ATOM 1837 C CA . GLN A 1 220 ? -4.524 -7.320 -5.322 1.00 96.38 220 GLN A CA 1
ATOM 1838 C C . GLN A 1 220 ? -5.587 -7.336 -4.224 1.00 96.38 220 GLN A C 1
ATOM 1840 O O . GLN A 1 220 ? -5.365 -6.785 -3.146 1.00 96.38 220 GLN A O 1
ATOM 1845 N N . PHE A 1 221 ? -6.702 -8.042 -4.430 1.00 97.88 221 PHE A N 1
ATOM 1846 C CA . PHE A 1 221 ? -7.689 -8.269 -3.375 1.00 97.88 221 PHE A CA 1
ATOM 1847 C C . PHE A 1 221 ? -7.083 -9.012 -2.180 1.00 97.88 221 PHE A C 1
ATOM 1849 O O . PHE A 1 221 ? -7.194 -8.556 -1.040 1.00 97.88 221 PHE A O 1
ATOM 1856 N N . VAL A 1 222 ? -6.382 -10.123 -2.421 1.00 97.69 222 VAL A N 1
ATOM 1857 C CA . VAL A 1 222 ? -5.760 -10.929 -1.358 1.00 97.69 222 VAL A CA 1
ATOM 1858 C C . VAL A 1 222 ? -4.670 -10.156 -0.620 1.00 97.69 222 VAL A C 1
ATOM 1860 O O . VAL A 1 222 ? -4.654 -10.143 0.615 1.00 97.69 222 VAL A O 1
ATOM 1863 N N . ILE A 1 223 ? -3.793 -9.464 -1.346 1.00 97.69 223 ILE A N 1
ATOM 1864 C CA . ILE A 1 223 ? -2.778 -8.580 -0.761 1.00 97.69 223 ILE A CA 1
ATOM 1865 C C . ILE A 1 223 ? -3.454 -7.472 0.048 1.00 97.69 223 ILE A C 1
ATOM 1867 O O . ILE A 1 223 ? -3.049 -7.198 1.177 1.00 97.69 223 ILE A O 1
ATOM 1871 N N . GLY A 1 224 ? -4.543 -6.898 -0.466 1.00 98.31 224 GLY A N 1
ATOM 1872 C CA . GLY A 1 224 ? -5.308 -5.867 0.215 1.00 98.31 224 GLY A CA 1
ATOM 1873 C C . GLY A 1 224 ? -5.927 -6.333 1.533 1.00 98.31 224 GLY A C 1
ATOM 1874 O O . GLY A 1 224 ? -5.936 -5.569 2.503 1.00 98.31 224 GLY A O 1
ATOM 1875 N N . LEU A 1 225 ? -6.368 -7.591 1.621 1.00 98.69 225 LEU A N 1
ATOM 1876 C CA . LEU A 1 225 ? -6.813 -8.212 2.873 1.00 98.69 225 LEU A CA 1
ATOM 1877 C C . LEU A 1 225 ? -5.656 -8.388 3.868 1.00 98.69 225 LEU A C 1
ATOM 1879 O O . LEU A 1 225 ? -5.812 -8.080 5.054 1.00 98.69 225 LEU A O 1
ATOM 1883 N N . ILE A 1 226 ? -4.492 -8.852 3.400 1.00 98.62 226 ILE A N 1
ATOM 1884 C CA . ILE A 1 226 ? -3.296 -9.037 4.238 1.00 98.62 226 ILE A CA 1
ATOM 1885 C C . ILE A 1 226 ? -2.801 -7.687 4.775 1.00 98.62 226 ILE A C 1
ATOM 1887 O O . ILE A 1 226 ? -2.587 -7.559 5.980 1.00 98.62 226 ILE A O 1
ATOM 1891 N N . LEU A 1 227 ? -2.687 -6.666 3.923 1.00 98.69 227 LEU A N 1
ATOM 1892 C CA . LEU A 1 227 ? -2.327 -5.296 4.304 1.00 98.69 227 LEU A CA 1
ATOM 1893 C C . LEU A 1 227 ? -3.308 -4.727 5.330 1.00 98.69 227 LEU A C 1
ATOM 1895 O O . LEU A 1 227 ? -2.900 -4.220 6.373 1.00 98.69 227 LEU A O 1
ATOM 1899 N N . SER A 1 228 ? -4.612 -4.904 5.109 1.00 98.62 228 SER A N 1
ATOM 1900 C CA . SER A 1 228 ? -5.641 -4.454 6.052 1.00 98.62 228 SER A CA 1
ATOM 1901 C C . SER A 1 228 ? -5.516 -5.150 7.414 1.00 98.62 228 SER A C 1
ATOM 1903 O O . SER A 1 228 ? -5.603 -4.501 8.460 1.00 98.62 228 SER A O 1
ATOM 1905 N N . TYR A 1 229 ? -5.214 -6.452 7.441 1.00 98.56 229 TYR A N 1
ATOM 1906 C CA . TYR A 1 229 ? -4.880 -7.153 8.683 1.00 98.56 229 TYR A CA 1
ATOM 1907 C C . TYR A 1 229 ? -3.602 -6.602 9.333 1.00 98.56 229 TYR A C 1
ATOM 1909 O O . TYR A 1 229 ? -3.586 -6.349 10.542 1.00 98.56 229 TYR A O 1
ATOM 1917 N N . ILE A 1 230 ? -2.537 -6.371 8.559 1.00 98.50 230 ILE A N 1
ATOM 1918 C CA . ILE A 1 230 ? -1.266 -5.840 9.067 1.00 98.50 230 ILE A CA 1
ATOM 1919 C C . ILE A 1 230 ? -1.465 -4.449 9.666 1.00 98.50 230 ILE A C 1
ATOM 1921 O O . ILE A 1 230 ? -0.995 -4.182 10.776 1.00 98.50 230 ILE A O 1
ATOM 1925 N N . ARG A 1 231 ? -2.236 -3.585 9.007 1.00 98.00 231 ARG A N 1
ATOM 1926 C CA . ARG A 1 231 ? -2.645 -2.279 9.522 1.00 98.00 231 ARG A CA 1
ATOM 1927 C C . ARG A 1 231 ? -3.315 -2.394 10.887 1.00 98.00 231 ARG A C 1
ATOM 1929 O O . ARG A 1 231 ? -2.969 -1.641 11.807 1.00 98.00 231 ARG A O 1
ATOM 1936 N N . MET A 1 232 ? -4.265 -3.316 11.021 1.00 98.00 232 MET A N 1
ATOM 1937 C CA . MET A 1 232 ? -5.029 -3.492 12.253 1.00 98.00 232 MET A CA 1
ATOM 1938 C C . MET A 1 232 ? -4.192 -4.143 13.354 1.00 98.00 232 MET A C 1
ATOM 1940 O O . MET A 1 232 ? -4.291 -3.744 14.514 1.00 98.00 232 MET A O 1
ATOM 1944 N N . ARG A 1 233 ? -3.299 -5.080 13.031 1.00 97.31 233 ARG A N 1
ATOM 1945 C CA . ARG A 1 233 ? -2.517 -5.813 14.033 1.00 97.31 233 ARG A CA 1
ATOM 1946 C C . ARG A 1 233 ? -1.183 -5.161 14.388 1.00 97.31 233 ARG A C 1
ATOM 1948 O O . ARG A 1 233 ? -0.807 -5.181 15.558 1.00 97.31 233 ARG A O 1
ATOM 1955 N N . TYR A 1 234 ? -0.463 -4.597 13.428 1.00 97.56 234 TYR A N 1
ATOM 1956 C CA . TYR A 1 234 ? 0.911 -4.108 13.597 1.00 97.56 234 TYR A CA 1
ATOM 1957 C C . TYR A 1 234 ? 1.030 -2.585 13.463 1.00 97.56 234 TYR A C 1
ATOM 1959 O O . TYR A 1 234 ? 1.897 -2.003 14.120 1.00 97.56 234 TYR A O 1
ATOM 1967 N N . GLY A 1 235 ? 0.131 -1.942 12.713 1.00 97.31 235 GLY A N 1
ATOM 1968 C CA . GLY A 1 235 ? 0.085 -0.491 12.506 1.00 97.31 235 GLY A CA 1
ATOM 1969 C C . GLY A 1 235 ? 0.345 -0.089 11.052 1.00 97.31 235 GLY A C 1
ATOM 1970 O O . GLY A 1 235 ? 0.749 -0.912 10.237 1.00 97.31 235 GLY A O 1
ATOM 1971 N N . ILE A 1 236 ? 0.112 1.188 10.725 1.00 97.88 236 ILE A N 1
ATOM 1972 C CA . ILE A 1 236 ? 0.193 1.689 9.342 1.00 97.88 236 ILE A CA 1
ATOM 1973 C C . ILE A 1 236 ? 1.611 1.597 8.762 1.00 97.88 236 ILE A C 1
ATOM 1975 O O . ILE A 1 236 ? 1.769 1.164 7.631 1.00 97.88 236 ILE A O 1
ATOM 1979 N N . THR A 1 237 ? 2.649 1.876 9.557 1.00 97.88 237 THR A N 1
ATOM 1980 C CA . THR A 1 237 ? 4.054 1.786 9.118 1.00 97.88 237 THR A CA 1
ATOM 1981 C C . THR A 1 237 ? 4.427 0.388 8.627 1.00 97.88 237 THR A C 1
ATOM 1983 O O . THR A 1 237 ? 5.146 0.255 7.647 1.00 97.88 237 THR A O 1
ATOM 1986 N N . TRP A 1 238 ? 3.918 -0.661 9.281 1.00 98.31 238 TRP A N 1
ATOM 1987 C CA . TRP A 1 238 ? 4.172 -2.046 8.874 1.00 98.31 238 TRP A CA 1
ATOM 1988 C C . TRP A 1 238 ? 3.399 -2.437 7.615 1.00 98.31 238 TRP A C 1
ATOM 1990 O O . TRP A 1 238 ? 3.884 -3.261 6.847 1.00 98.31 238 TRP A O 1
ATOM 2000 N N . SER A 1 239 ? 2.231 -1.828 7.405 1.00 98.31 239 SER A N 1
ATOM 2001 C CA . SER A 1 239 ? 1.442 -1.976 6.181 1.00 98.31 239 SER A CA 1
ATOM 2002 C C . SER A 1 239 ? 2.168 -1.338 4.992 1.00 98.31 239 SER A C 1
ATOM 2004 O O . SER A 1 239 ? 2.411 -2.004 3.995 1.00 98.31 239 SER A O 1
ATOM 2006 N N . ILE A 1 240 ? 2.657 -0.102 5.157 1.00 98.56 240 ILE A N 1
ATOM 2007 C CA . ILE A 1 240 ? 3.494 0.592 4.162 1.00 98.56 240 ILE A CA 1
ATOM 2008 C C . ILE A 1 240 ? 4.764 -0.202 3.869 1.00 98.56 240 ILE A C 1
ATOM 2010 O O . ILE A 1 240 ? 5.076 -0.444 2.711 1.00 98.56 240 ILE A O 1
ATOM 2014 N N . PHE A 1 241 ? 5.483 -0.646 4.905 1.00 98.12 241 PHE A N 1
ATOM 2015 C CA . PHE A 1 241 ? 6.699 -1.437 4.724 1.00 98.12 241 PHE A CA 1
ATOM 2016 C C . PHE A 1 241 ? 6.438 -2.713 3.917 1.00 98.12 241 PHE A C 1
ATOM 2018 O O . PHE A 1 241 ? 7.180 -2.998 2.982 1.00 98.12 241 PHE A O 1
ATOM 2025 N N . TYR A 1 242 ? 5.379 -3.458 4.253 1.00 98.00 242 TYR A N 1
ATOM 2026 C CA . TYR A 1 242 ? 4.969 -4.625 3.475 1.00 98.00 242 TYR A CA 1
ATOM 2027 C C . TYR A 1 242 ? 4.725 -4.247 2.015 1.00 98.00 242 TYR A C 1
ATOM 2029 O O . TYR A 1 242 ? 5.203 -4.942 1.124 1.00 98.00 242 TYR A O 1
ATOM 2037 N N . HIS A 1 243 ? 3.975 -3.172 1.772 1.00 97.56 243 HIS A N 1
ATOM 2038 C CA . HIS A 1 243 ? 3.545 -2.790 0.432 1.00 97.56 243 HIS A CA 1
ATOM 2039 C C . HIS A 1 243 ? 4.722 -2.340 -0.443 1.00 97.56 243 HIS A C 1
ATOM 2041 O O . HIS A 1 243 ? 4.892 -2.852 -1.544 1.00 97.56 243 HIS A O 1
ATOM 2047 N N . ILE A 1 244 ? 5.603 -1.487 0.087 1.00 96.69 244 ILE A N 1
ATOM 2048 C CA . ILE A 1 244 ? 6.854 -1.084 -0.576 1.00 96.69 244 ILE A CA 1
ATOM 2049 C C . ILE A 1 244 ? 7.702 -2.319 -0.902 1.00 96.69 244 ILE A C 1
ATOM 2051 O O . ILE A 1 244 ? 8.203 -2.460 -2.017 1.00 96.69 244 ILE A O 1
ATOM 2055 N N . LEU A 1 245 ? 7.848 -3.248 0.050 1.00 94.88 245 LEU A N 1
ATOM 2056 C CA . LEU A 1 245 ? 8.610 -4.481 -0.163 1.00 94.88 245 LEU A CA 1
ATOM 2057 C C . LEU A 1 245 ? 7.970 -5.371 -1.240 1.00 94.88 245 LEU A C 1
ATOM 2059 O O . LEU A 1 245 ? 8.674 -6.020 -2.005 1.00 94.88 245 LEU A O 1
ATOM 2063 N N . HIS A 1 246 ? 6.641 -5.408 -1.302 1.00 93.75 246 HIS A N 1
ATOM 2064 C CA . HIS A 1 246 ? 5.895 -6.170 -2.295 1.00 93.75 246 HIS A CA 1
ATOM 2065 C C . HIS A 1 246 ? 6.069 -5.593 -3.706 1.00 93.75 246 HIS A C 1
ATOM 2067 O O . HIS A 1 246 ? 6.503 -6.320 -4.597 1.00 93.75 246 HIS A O 1
ATOM 2073 N N . ASN A 1 247 ? 5.828 -4.290 -3.889 1.00 91.44 247 ASN A N 1
ATOM 2074 C CA . ASN A 1 247 ? 5.956 -3.638 -5.195 1.00 91.44 247 ASN A CA 1
ATOM 2075 C C . ASN A 1 247 ? 7.397 -3.615 -5.696 1.00 91.44 247 ASN A C 1
ATOM 2077 O O . ASN A 1 247 ? 7.635 -3.915 -6.864 1.00 91.44 247 ASN A O 1
ATOM 2081 N N . SER A 1 248 ? 8.359 -3.304 -4.822 1.00 88.38 248 SER A N 1
ATOM 2082 C CA . SER A 1 248 ? 9.768 -3.263 -5.224 1.00 88.38 248 SER A CA 1
ATOM 2083 C C . SER A 1 248 ? 10.241 -4.613 -5.750 1.00 88.38 248 SER A C 1
ATOM 2085 O O . SER A 1 248 ? 10.847 -4.667 -6.810 1.00 88.38 248 SER A O 1
ATOM 2087 N N . LEU A 1 249 ? 9.918 -5.715 -5.070 1.00 86.19 249 LEU A N 1
ATOM 2088 C CA . LEU A 1 249 ? 10.427 -7.031 -5.453 1.00 86.19 249 LEU A CA 1
ATOM 2089 C C . LEU A 1 249 ? 9.757 -7.614 -6.699 1.00 86.19 249 LEU A C 1
ATOM 2091 O O . LEU A 1 249 ? 10.443 -8.261 -7.485 1.00 86.19 249 LEU A O 1
ATOM 2095 N N . ILE A 1 250 ? 8.463 -7.359 -6.913 1.00 83.19 250 ILE A N 1
ATOM 2096 C CA . ILE A 1 250 ? 7.777 -7.787 -8.146 1.00 83.19 250 ILE A CA 1
ATOM 2097 C C . ILE A 1 250 ? 8.311 -7.039 -9.371 1.00 83.19 250 ILE A C 1
ATOM 2099 O O . ILE A 1 250 ? 8.369 -7.606 -10.455 1.00 83.19 250 ILE A O 1
ATOM 2103 N N . SER A 1 251 ? 8.753 -5.797 -9.193 1.00 83.50 251 SER A N 1
ATOM 2104 C CA . SER A 1 251 ? 9.179 -4.938 -10.300 1.00 83.50 251 SER A CA 1
ATOM 2105 C C . SER A 1 251 ? 10.654 -5.095 -10.687 1.00 83.50 251 SER A C 1
ATOM 2107 O O . SER A 1 251 ? 11.090 -4.541 -11.690 1.00 83.50 251 SER A O 1
ATOM 2109 N N . ILE A 1 252 ? 11.455 -5.827 -9.905 1.00 82.88 252 ILE A N 1
ATOM 2110 C CA . ILE A 1 252 ? 12.897 -5.975 -10.162 1.00 82.88 252 ILE A CA 1
ATOM 2111 C C . ILE A 1 252 ? 13.225 -6.620 -11.508 1.00 82.88 252 ILE A C 1
ATOM 2113 O O . ILE A 1 252 ? 14.124 -6.101 -12.163 1.00 82.88 252 ILE A O 1
ATOM 2117 N N . PRO A 1 253 ? 12.553 -7.699 -11.954 1.00 82.88 253 PRO A N 1
ATOM 2118 C CA . PRO A 1 253 ? 12.820 -8.258 -13.275 1.00 82.88 253 PRO A CA 1
ATOM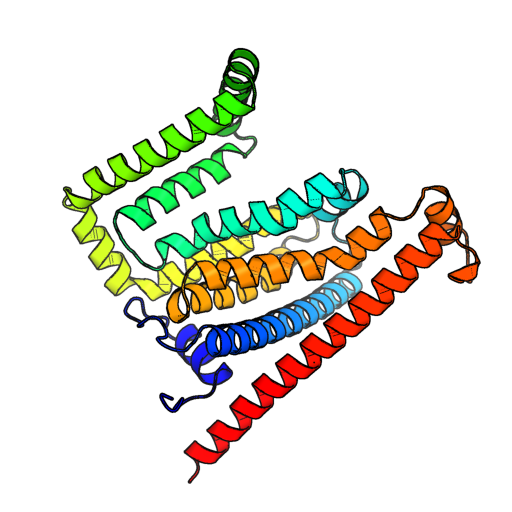 2119 C C . PRO A 1 253 ? 12.660 -7.211 -14.379 1.00 82.88 253 PRO A C 1
ATOM 2121 O O . PRO A 1 253 ? 13.569 -7.042 -15.183 1.00 82.88 253 PRO A O 1
ATOM 2124 N N . VAL A 1 254 ? 11.566 -6.443 -14.342 1.00 81.00 254 VAL A N 1
ATOM 2125 C CA . VAL A 1 254 ? 11.295 -5.385 -15.324 1.00 81.00 254 VAL A CA 1
ATOM 2126 C C . VAL A 1 254 ? 12.375 -4.303 -15.277 1.00 81.00 254 VAL A C 1
ATOM 2128 O O . VAL A 1 254 ? 12.883 -3.911 -16.317 1.00 81.00 254 VAL A O 1
ATOM 2131 N N . LEU A 1 255 ? 12.818 -3.896 -14.081 1.00 82.81 255 LEU A N 1
ATOM 2132 C CA . LEU A 1 255 ? 13.924 -2.942 -13.932 1.00 82.81 255 LEU A CA 1
ATOM 2133 C C . LEU A 1 255 ? 15.272 -3.452 -14.447 1.00 82.81 255 LEU A C 1
ATOM 2135 O O . LEU A 1 255 ? 16.103 -2.660 -14.882 1.00 82.81 255 LEU A O 1
ATOM 2139 N N . VAL A 1 256 ? 15.533 -4.755 -14.329 1.00 86.19 256 VAL A N 1
ATOM 2140 C CA . VAL A 1 256 ? 16.761 -5.358 -14.861 1.00 86.19 256 VAL A CA 1
ATOM 2141 C C . VAL A 1 256 ? 16.731 -5.302 -16.383 1.00 86.19 256 VAL A C 1
ATOM 2143 O O . VAL A 1 256 ? 17.729 -4.896 -16.966 1.00 86.19 256 VAL A O 1
ATOM 2146 N N . PHE A 1 257 ? 15.599 -5.644 -17.006 1.00 83.69 257 PHE A N 1
ATOM 2147 C CA . PHE A 1 257 ? 15.431 -5.567 -18.459 1.00 83.69 257 PHE A CA 1
ATOM 2148 C C . PHE A 1 257 ? 15.455 -4.125 -18.974 1.00 83.69 257 PHE A C 1
ATOM 2150 O O . PHE A 1 257 ? 16.166 -3.838 -19.928 1.00 83.69 257 PHE A O 1
ATOM 2157 N N . SER A 1 258 ? 14.784 -3.191 -18.296 1.00 82.88 258 SER A N 1
ATOM 2158 C CA . SER A 1 258 ? 14.780 -1.773 -18.684 1.00 82.88 258 SER A CA 1
ATOM 2159 C C . SER A 1 258 ? 16.154 -1.101 -18.549 1.00 82.88 258 SER A C 1
ATOM 2161 O O . SER A 1 258 ? 16.349 0.014 -19.023 1.00 82.88 258 SER A O 1
ATOM 2163 N N . ALA A 1 259 ? 17.097 -1.726 -17.838 1.00 86.06 259 ALA A N 1
ATOM 2164 C CA . ALA A 1 259 ? 18.460 -1.232 -17.675 1.00 86.06 259 ALA A CA 1
ATOM 2165 C C . ALA A 1 259 ? 19.439 -1.779 -18.730 1.00 86.06 259 ALA A C 1
ATOM 2167 O O . ALA A 1 259 ? 20.593 -1.349 -18.740 1.00 86.06 259 ALA A O 1
ATOM 2168 N N . ILE A 1 260 ? 19.008 -2.714 -19.584 1.00 89.56 260 ILE A N 1
ATOM 2169 C CA . ILE A 1 260 ? 19.814 -3.255 -20.686 1.00 89.56 260 ILE A CA 1
ATOM 2170 C C . ILE A 1 260 ? 19.889 -2.230 -21.820 1.00 89.56 260 ILE A C 1
ATOM 2172 O O . ILE A 1 260 ? 18.904 -1.560 -22.134 1.00 89.56 260 ILE A O 1
ATOM 2176 N N . SER A 1 261 ? 21.071 -2.083 -22.424 1.00 90.12 261 SER A N 1
ATOM 2177 C CA . SER A 1 261 ? 21.265 -1.171 -23.552 1.00 90.12 261 SER A CA 1
ATOM 2178 C C . SER A 1 261 ? 20.480 -1.597 -24.800 1.00 90.12 261 SER A C 1
ATOM 2180 O O . SER A 1 261 ? 20.157 -2.769 -24.974 1.00 90.12 261 SER A O 1
ATOM 2182 N N . GLU A 1 262 ? 20.229 -0.656 -25.718 1.00 88.69 262 GLU A N 1
ATOM 2183 C CA . GLU A 1 262 ? 19.581 -0.939 -27.012 1.00 88.69 262 GLU A CA 1
ATOM 2184 C C . GLU A 1 262 ? 20.309 -2.052 -27.781 1.00 88.69 262 GLU A C 1
ATOM 2186 O O . GLU A 1 262 ? 19.680 -2.994 -28.251 1.00 88.69 262 GLU A O 1
ATOM 2191 N N . GLN A 1 263 ? 21.647 -2.019 -27.794 1.00 90.56 263 GLN A N 1
ATOM 2192 C CA . GLN A 1 263 ? 22.467 -3.078 -28.382 1.00 90.56 263 GLN A CA 1
ATOM 2193 C C . GLN A 1 263 ? 22.252 -4.433 -27.686 1.00 90.56 263 GLN A C 1
ATOM 2195 O O . GLN A 1 263 ? 22.213 -5.471 -28.345 1.00 90.56 263 GLN A O 1
ATOM 2200 N N . GLY A 1 264 ? 22.142 -4.443 -26.356 1.00 88.75 264 GLY A N 1
ATOM 2201 C CA . GLY A 1 264 ? 21.863 -5.656 -25.594 1.00 88.75 264 GLY A CA 1
ATOM 2202 C C . GLY A 1 264 ? 20.490 -6.244 -25.923 1.00 88.75 264 GLY A C 1
ATOM 2203 O O . GLY A 1 264 ? 20.385 -7.450 -26.143 1.00 88.75 264 GLY A O 1
ATOM 2204 N N . ASN A 1 265 ? 19.471 -5.390 -26.045 1.00 88.25 265 ASN A N 1
ATOM 2205 C CA . ASN A 1 265 ? 18.125 -5.793 -26.452 1.00 88.25 265 ASN A CA 1
ATOM 2206 C C . ASN A 1 265 ? 18.112 -6.348 -27.885 1.00 88.25 265 ASN A C 1
ATOM 2208 O O . ASN A 1 265 ? 17.582 -7.431 -28.104 1.00 88.25 265 ASN A O 1
ATOM 2212 N N . GLU A 1 266 ? 18.793 -5.702 -28.839 1.00 89.19 266 GLU A N 1
ATOM 2213 C CA . GLU A 1 266 ? 18.922 -6.221 -30.211 1.00 89.19 266 GLU A CA 1
ATOM 2214 C C . GLU A 1 266 ? 19.561 -7.617 -30.256 1.00 89.19 266 GLU A C 1
ATOM 2216 O O . GLU A 1 266 ? 19.149 -8.470 -31.046 1.00 89.19 266 GLU A O 1
ATOM 2221 N N . ILE A 1 267 ? 20.571 -7.871 -29.419 1.00 89.75 267 ILE A N 1
ATOM 2222 C CA . ILE A 1 267 ? 21.211 -9.189 -29.317 1.00 89.75 267 ILE A CA 1
ATOM 2223 C C . ILE A 1 267 ? 20.231 -10.211 -28.735 1.00 89.75 267 ILE A C 1
ATOM 2225 O O . ILE A 1 267 ? 20.144 -11.329 -29.245 1.00 89.75 267 ILE A O 1
ATOM 2229 N N . MET A 1 268 ? 19.489 -9.846 -27.689 1.00 87.19 268 MET A N 1
ATOM 2230 C CA . MET A 1 268 ? 18.497 -10.720 -27.059 1.00 87.19 268 MET A CA 1
ATOM 2231 C C . MET A 1 268 ? 17.356 -11.085 -28.014 1.00 87.19 268 MET A C 1
ATOM 2233 O O . MET A 1 268 ? 17.013 -12.260 -28.111 1.00 87.19 268 MET A O 1
ATOM 2237 N N . ASP A 1 269 ? 16.834 -10.120 -28.768 1.00 87.25 269 ASP A N 1
ATOM 2238 C CA . ASP A 1 269 ? 15.685 -10.320 -29.658 1.00 87.25 269 ASP A CA 1
ATOM 2239 C C . ASP A 1 269 ? 16.031 -11.145 -30.906 1.00 87.25 269 ASP A C 1
ATOM 2241 O O . ASP A 1 269 ? 15.196 -11.888 -31.421 1.00 87.25 269 ASP A O 1
ATOM 2245 N N . ASN A 1 270 ? 17.272 -11.045 -31.395 1.00 88.50 270 ASN A N 1
ATOM 2246 C CA . ASN A 1 270 ? 17.705 -11.703 -32.633 1.00 88.50 270 ASN A CA 1
ATOM 2247 C C . ASN A 1 270 ? 18.459 -13.028 -32.416 1.00 88.50 270 ASN A C 1
ATOM 2249 O O . ASN A 1 270 ? 18.862 -13.667 -33.393 1.00 88.50 270 ASN A O 1
ATOM 2253 N N . SER A 1 271 ? 18.689 -13.456 -31.170 1.00 83.62 271 SER A N 1
ATOM 2254 C CA . SER A 1 271 ? 19.462 -14.669 -30.876 1.00 83.62 271 SER A CA 1
ATOM 2255 C C . SER A 1 271 ? 18.573 -15.881 -30.584 1.00 83.62 271 SER A C 1
ATOM 2257 O O . SER A 1 271 ? 17.919 -15.980 -29.551 1.00 83.62 271 SER A O 1
ATOM 2259 N N . GLU A 1 272 ? 18.613 -16.887 -31.466 1.00 81.31 272 GLU A N 1
ATOM 2260 C CA . GLU A 1 272 ? 17.900 -18.159 -31.239 1.00 81.31 272 GLU A CA 1
ATOM 2261 C C . GLU A 1 272 ? 18.459 -18.956 -30.043 1.00 81.31 272 GLU A C 1
ATOM 2263 O O . GLU A 1 272 ? 17.734 -19.721 -29.411 1.00 81.31 272 GLU A O 1
ATOM 2268 N N . ASN A 1 273 ? 19.748 -18.783 -29.724 1.00 84.81 273 ASN A N 1
ATOM 2269 C CA . ASN A 1 273 ? 20.434 -19.435 -28.603 1.00 84.81 273 ASN A CA 1
ATOM 2270 C C . ASN A 1 273 ? 21.215 -18.406 -27.775 1.00 84.81 273 ASN A C 1
ATOM 2272 O O . ASN A 1 273 ? 22.441 -18.481 -27.688 1.00 84.81 273 ASN A O 1
ATOM 2276 N N . PHE A 1 274 ? 20.497 -17.445 -27.194 1.00 86.38 274 PHE A N 1
ATOM 2277 C CA . PHE A 1 274 ? 21.064 -16.387 -26.360 1.00 86.38 274 PHE A CA 1
ATOM 2278 C C . PHE A 1 274 ? 21.988 -16.925 -25.253 1.00 86.38 274 PHE A C 1
ATOM 2280 O O . PHE A 1 274 ? 21.569 -17.730 -24.411 1.00 86.38 274 PHE A O 1
ATOM 2287 N N . GLN A 1 275 ? 23.227 -16.433 -25.198 1.00 87.94 275 GLN A N 1
ATOM 2288 C CA . GLN A 1 275 ? 24.088 -16.562 -24.027 1.00 87.94 275 GLN A CA 1
ATOM 2289 C C . GLN A 1 275 ? 24.394 -15.186 -23.438 1.00 87.94 275 GLN A C 1
ATOM 2291 O O . GLN A 1 275 ? 24.671 -14.228 -24.147 1.00 87.94 275 GLN A O 1
ATOM 2296 N N . ILE A 1 276 ? 24.438 -15.091 -22.104 1.00 85.75 276 ILE A N 1
ATOM 2297 C CA . ILE A 1 276 ? 24.766 -13.831 -21.406 1.00 85.75 276 ILE A CA 1
ATOM 2298 C C . ILE A 1 276 ? 26.153 -13.298 -21.820 1.00 85.75 276 ILE A C 1
ATOM 2300 O O . ILE A 1 276 ? 26.392 -12.096 -21.767 1.00 85.75 276 ILE A O 1
ATOM 2304 N N . SER A 1 277 ? 27.068 -14.175 -22.250 1.00 89.00 277 SER A N 1
ATOM 2305 C CA . SER A 1 277 ? 2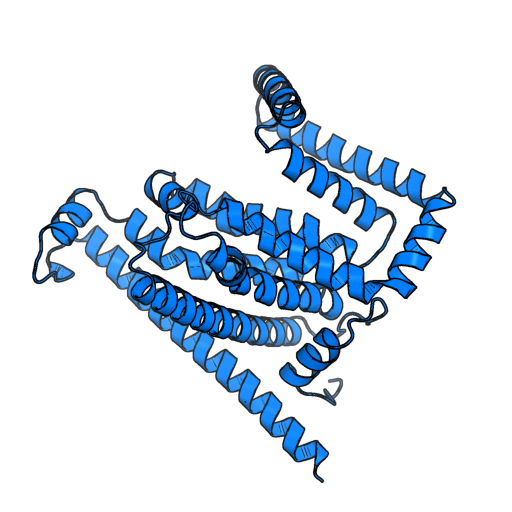8.384 -13.794 -22.780 1.00 89.00 277 SER A CA 1
ATOM 2306 C C . SER A 1 277 ? 28.334 -13.002 -24.085 1.00 89.00 277 SER A C 1
ATOM 2308 O O . SER A 1 277 ? 29.337 -12.382 -24.431 1.00 89.00 277 SER A O 1
ATOM 2310 N N . ASP A 1 278 ? 27.209 -13.040 -24.797 1.00 90.25 278 ASP A N 1
ATOM 2311 C CA . ASP A 1 278 ? 27.032 -12.359 -26.078 1.00 90.25 278 ASP A CA 1
ATOM 2312 C C . ASP A 1 278 ? 26.706 -10.872 -25.879 1.00 90.25 278 ASP A C 1
ATOM 2314 O O . ASP A 1 278 ? 26.872 -10.073 -26.797 1.00 90.25 278 ASP A O 1
ATOM 2318 N N . LEU A 1 279 ? 26.287 -10.483 -24.669 1.00 92.81 279 LEU A N 1
ATOM 2319 C CA . LEU A 1 279 ? 25.964 -9.105 -24.326 1.00 92.81 279 LEU A CA 1
ATOM 2320 C C . LEU A 1 279 ? 27.204 -8.221 -24.134 1.00 92.81 279 LEU A C 1
ATOM 2322 O O . LEU A 1 279 ? 28.267 -8.697 -23.713 1.00 92.81 279 LEU A O 1
ATOM 2326 N N . PRO A 1 280 ? 27.054 -6.894 -24.316 1.00 95.00 280 PRO A N 1
ATOM 2327 C CA . PRO A 1 280 ? 28.013 -5.925 -23.808 1.00 95.00 280 PRO A CA 1
ATOM 2328 C C . PRO A 1 280 ? 28.350 -6.196 -22.336 1.00 95.00 280 PRO A C 1
ATOM 2330 O O . PRO A 1 280 ? 27.504 -6.612 -21.546 1.00 95.00 280 PRO A O 1
ATOM 2333 N N . THR A 1 281 ? 29.602 -5.940 -21.946 1.00 93.88 281 THR A N 1
ATOM 2334 C CA . THR A 1 281 ? 30.109 -6.335 -20.616 1.00 93.88 281 THR A CA 1
ATOM 2335 C C . THR A 1 281 ? 29.258 -5.782 -19.467 1.00 93.88 281 THR A C 1
ATOM 2337 O O . THR A 1 281 ? 29.071 -6.465 -18.459 1.00 93.88 281 THR A O 1
ATOM 2340 N N . ASP A 1 282 ? 28.755 -4.555 -19.596 1.00 93.50 282 ASP A N 1
ATOM 2341 C CA . ASP A 1 282 ? 27.941 -3.929 -18.554 1.00 93.50 282 ASP A CA 1
ATOM 2342 C C . ASP A 1 282 ? 26.515 -4.503 -18.506 1.00 93.50 282 ASP A C 1
ATOM 2344 O O . ASP A 1 282 ? 26.037 -4.813 -17.414 1.00 93.50 282 ASP A O 1
ATOM 2348 N N . ASP A 1 283 ? 25.895 -4.785 -19.653 1.00 93.44 283 ASP A N 1
ATOM 2349 C CA . ASP A 1 283 ? 24.583 -5.447 -19.737 1.00 93.44 283 ASP A CA 1
ATOM 2350 C C . ASP A 1 283 ? 24.638 -6.876 -19.179 1.00 93.44 283 ASP A C 1
ATOM 2352 O O . ASP A 1 283 ? 23.806 -7.273 -18.359 1.00 93.44 283 ASP A O 1
ATOM 2356 N N . ALA A 1 284 ? 25.686 -7.629 -19.532 1.00 92.88 284 ALA A N 1
ATOM 2357 C CA . ALA A 1 284 ? 25.942 -8.956 -18.983 1.00 92.88 284 ALA A CA 1
ATOM 2358 C C . ALA A 1 284 ? 26.040 -8.915 -17.448 1.00 92.88 284 ALA A C 1
ATOM 2360 O O . ALA A 1 284 ? 25.465 -9.756 -16.752 1.00 92.88 284 ALA A O 1
ATOM 2361 N N . ARG A 1 285 ? 26.728 -7.907 -16.890 1.00 93.69 285 ARG A N 1
ATOM 2362 C CA . ARG A 1 285 ? 26.817 -7.706 -15.433 1.00 93.69 285 ARG A CA 1
ATOM 2363 C C . ARG A 1 285 ? 25.457 -7.379 -14.825 1.00 93.69 285 ARG A C 1
ATOM 2365 O O . ARG A 1 285 ? 25.145 -7.941 -13.776 1.00 93.69 285 ARG A O 1
ATOM 2372 N N . ILE A 1 286 ? 24.668 -6.503 -15.447 1.00 92.25 286 ILE A N 1
ATOM 2373 C CA . ILE A 1 286 ? 23.320 -6.143 -14.983 1.00 92.25 286 ILE A CA 1
ATOM 2374 C C . ILE A 1 286 ? 22.437 -7.392 -14.917 1.00 92.25 286 ILE A C 1
ATOM 2376 O O . ILE A 1 286 ? 21.888 -7.688 -13.852 1.00 92.25 286 ILE A O 1
ATOM 2380 N N . MET A 1 287 ? 22.384 -8.187 -15.990 1.00 90.75 287 MET A N 1
ATOM 2381 C CA . MET A 1 287 ? 21.619 -9.439 -16.012 1.00 90.75 287 MET A CA 1
ATOM 2382 C C . MET A 1 287 ? 22.108 -10.442 -14.966 1.00 90.75 287 MET A C 1
ATOM 2384 O O . MET A 1 287 ? 21.294 -11.043 -14.259 1.00 90.75 287 MET A O 1
ATOM 2388 N N . MET A 1 288 ? 23.425 -10.625 -14.824 1.00 91.94 288 MET A N 1
ATOM 2389 C CA . MET A 1 288 ? 23.991 -11.543 -13.831 1.00 91.94 288 MET A CA 1
ATOM 2390 C C . MET A 1 288 ? 23.630 -11.130 -12.401 1.00 91.94 288 MET A C 1
ATOM 2392 O O . MET A 1 288 ? 23.137 -11.955 -11.628 1.00 91.94 288 MET A O 1
ATOM 2396 N N . TRP A 1 289 ? 23.843 -9.863 -12.035 1.00 91.19 289 TRP A N 1
ATOM 2397 C CA . TRP A 1 289 ? 23.524 -9.364 -10.695 1.00 91.19 289 TRP A CA 1
ATOM 2398 C C . TRP A 1 289 ? 22.023 -9.380 -10.418 1.00 91.19 289 TRP A C 1
ATOM 2400 O O . TRP A 1 289 ? 21.619 -9.801 -9.332 1.00 91.19 289 TRP A O 1
ATOM 2410 N N . GLY A 1 290 ? 21.202 -9.004 -11.401 1.00 89.81 290 GLY A N 1
ATOM 2411 C CA . GLY A 1 290 ? 19.746 -9.116 -11.333 1.00 89.81 290 GLY A CA 1
ATOM 2412 C C . GLY A 1 290 ? 19.293 -10.556 -11.089 1.00 89.81 290 GLY A C 1
ATOM 2413 O O . GLY A 1 290 ? 18.480 -10.814 -10.202 1.00 89.81 290 GLY A O 1
ATOM 2414 N N . THR A 1 291 ? 19.891 -11.519 -11.794 1.00 88.62 291 THR A N 1
ATOM 2415 C CA . THR A 1 291 ? 19.607 -12.952 -11.625 1.00 88.62 291 THR A CA 1
ATOM 2416 C C . THR A 1 291 ? 19.999 -13.448 -10.234 1.00 88.62 291 THR A C 1
ATOM 2418 O O . THR A 1 291 ? 19.188 -14.077 -9.552 1.00 88.62 291 THR A O 1
ATOM 2421 N N . TYR A 1 292 ? 21.212 -13.142 -9.761 1.00 91.31 292 TYR A N 1
ATOM 2422 C CA . TYR A 1 292 ? 21.654 -13.542 -8.421 1.00 91.31 292 TYR A CA 1
ATOM 2423 C C . TYR A 1 292 ? 20.787 -12.938 -7.319 1.00 91.31 292 TYR A C 1
ATOM 2425 O O . TYR A 1 292 ? 20.435 -13.633 -6.361 1.00 91.31 292 TYR A O 1
ATOM 2433 N N . PHE A 1 293 ? 20.409 -11.669 -7.462 1.00 90.56 293 PHE A N 1
ATOM 2434 C CA . PHE A 1 293 ? 19.510 -11.009 -6.529 1.00 90.56 293 PHE A CA 1
ATOM 2435 C C . PHE A 1 293 ? 18.127 -11.676 -6.515 1.00 90.56 293 PHE A C 1
ATOM 2437 O O . PHE A 1 293 ? 17.620 -12.006 -5.441 1.00 90.56 293 PHE A O 1
ATOM 2444 N N . SER A 1 294 ? 17.550 -11.962 -7.685 1.00 89.00 294 SER A N 1
ATOM 2445 C CA . SER A 1 294 ? 16.268 -12.667 -7.810 1.00 89.00 294 SER A CA 1
ATOM 2446 C C . SER A 1 294 ? 16.306 -14.060 -7.175 1.00 89.00 294 SER A C 1
ATOM 2448 O O . SER A 1 294 ? 15.400 -14.413 -6.419 1.00 89.00 294 SER A O 1
ATOM 2450 N N . ILE A 1 295 ? 17.381 -14.831 -7.385 1.00 90.38 295 ILE A N 1
ATOM 2451 C CA . ILE A 1 295 ? 17.578 -16.143 -6.742 1.00 90.38 295 ILE A CA 1
ATOM 2452 C C . ILE A 1 295 ? 17.649 -15.997 -5.218 1.00 90.38 295 ILE A C 1
ATOM 2454 O O . ILE A 1 295 ? 16.998 -16.747 -4.488 1.00 90.38 295 ILE A O 1
ATOM 2458 N N . PHE A 1 296 ? 18.416 -15.027 -4.719 1.00 91.88 296 PHE A N 1
ATOM 2459 C CA . PHE A 1 296 ? 18.527 -14.767 -3.287 1.00 91.88 296 PHE A CA 1
ATOM 2460 C C . PHE A 1 296 ? 17.165 -14.434 -2.662 1.00 91.88 296 PHE A C 1
ATOM 2462 O O . PHE A 1 296 ? 16.781 -15.035 -1.655 1.00 91.88 296 PHE A O 1
ATOM 2469 N N . VAL A 1 297 ? 16.400 -13.532 -3.281 1.00 89.88 297 VAL A N 1
ATOM 2470 C CA . VAL A 1 297 ? 15.051 -13.166 -2.830 1.00 89.88 297 VAL A CA 1
ATOM 2471 C C . VAL A 1 297 ? 14.108 -14.365 -2.876 1.00 89.88 297 VAL A C 1
ATOM 2473 O O . VAL A 1 297 ? 13.373 -14.599 -1.915 1.00 89.88 297 VAL A O 1
ATOM 2476 N N . PHE A 1 298 ? 14.160 -15.172 -3.935 1.00 90.50 298 PHE A N 1
ATOM 2477 C CA . PHE A 1 298 ? 13.361 -16.389 -4.053 1.00 90.50 298 PHE A CA 1
ATOM 2478 C C . PHE A 1 298 ? 13.639 -17.373 -2.907 1.00 90.50 298 PHE A C 1
ATOM 2480 O O . PHE A 1 298 ? 12.708 -17.874 -2.269 1.00 90.50 298 PHE A O 1
ATOM 2487 N N . ILE A 1 299 ? 14.914 -17.584 -2.563 1.00 92.94 299 ILE A N 1
ATOM 2488 C CA . ILE A 1 299 ? 15.309 -18.404 -1.410 1.00 92.94 299 ILE A CA 1
ATOM 2489 C C . ILE A 1 299 ? 14.745 -17.815 -0.109 1.00 92.94 299 ILE A C 1
ATOM 2491 O O . ILE A 1 299 ? 14.187 -18.556 0.705 1.00 92.94 299 ILE A O 1
ATOM 2495 N N . LEU A 1 300 ? 14.833 -16.496 0.096 1.00 91.94 300 LEU A N 1
ATOM 2496 C CA . LEU A 1 300 ? 14.267 -15.837 1.280 1.00 91.94 300 LEU A CA 1
ATOM 2497 C C . LEU A 1 300 ? 12.750 -16.037 1.393 1.00 91.94 300 LEU A C 1
ATOM 2499 O O . LEU A 1 300 ? 12.257 -16.332 2.486 1.00 91.94 300 LEU A O 1
ATOM 2503 N N . ILE A 1 301 ? 12.017 -15.917 0.283 1.00 93.12 301 ILE A N 1
ATOM 2504 C CA . ILE A 1 301 ? 10.567 -16.151 0.229 1.00 93.12 301 ILE A CA 1
ATOM 2505 C C . ILE A 1 301 ? 10.258 -17.588 0.645 1.00 93.12 301 ILE A C 1
ATOM 2507 O O . ILE A 1 301 ? 9.436 -17.797 1.538 1.00 93.12 301 ILE A O 1
ATOM 2511 N N . ILE A 1 302 ? 10.956 -18.573 0.068 1.00 94.25 302 ILE A N 1
ATOM 2512 C CA . ILE A 1 302 ? 10.771 -19.993 0.397 1.00 94.25 302 ILE A CA 1
ATOM 2513 C C . ILE A 1 302 ? 11.041 -20.249 1.879 1.00 94.25 302 ILE A C 1
ATOM 2515 O O . ILE A 1 302 ? 10.222 -20.869 2.560 1.00 94.25 302 ILE A O 1
ATOM 2519 N N . LEU A 1 303 ? 12.168 -19.771 2.409 1.00 95.44 303 LEU A N 1
ATOM 2520 C CA . LEU A 1 303 ? 12.533 -19.987 3.810 1.00 95.44 303 LEU A CA 1
ATOM 2521 C C . LEU A 1 303 ? 11.525 -19.336 4.767 1.00 95.44 303 LEU A C 1
ATOM 2523 O O . LEU A 1 303 ? 11.117 -19.963 5.751 1.00 95.44 303 LEU A O 1
ATOM 2527 N N . SER A 1 304 ? 11.089 -18.110 4.467 1.00 95.19 304 SER A N 1
ATOM 2528 C CA . SER A 1 304 ? 10.072 -17.392 5.241 1.00 95.19 304 SER A CA 1
ATOM 2529 C C . SER A 1 304 ? 8.726 -18.123 5.212 1.00 95.19 304 SER A C 1
ATOM 2531 O O . SER A 1 304 ? 8.122 -18.364 6.264 1.00 95.19 304 SER A O 1
ATOM 2533 N N . PHE A 1 305 ? 8.305 -18.593 4.037 1.00 95.75 305 PHE A N 1
ATOM 2534 C CA . PHE A 1 305 ? 7.059 -19.331 3.862 1.00 95.75 305 PHE A CA 1
ATOM 2535 C C . PHE A 1 305 ? 7.092 -20.689 4.574 1.00 95.75 305 PHE A C 1
ATOM 2537 O O . PHE A 1 305 ? 6.176 -21.030 5.323 1.00 95.75 305 PHE A O 1
ATOM 2544 N N . ILE A 1 306 ? 8.184 -21.449 4.446 1.00 95.50 306 ILE A N 1
ATOM 2545 C CA . ILE A 1 306 ? 8.381 -22.703 5.186 1.00 95.50 306 ILE A CA 1
ATOM 2546 C C . ILE A 1 306 ? 8.324 -22.446 6.695 1.00 95.50 306 ILE A C 1
ATOM 2548 O O . ILE A 1 306 ? 7.701 -23.219 7.427 1.00 95.50 306 ILE A O 1
ATOM 2552 N N . SER A 1 307 ? 8.947 -21.367 7.173 1.00 94.12 307 SER A N 1
ATOM 2553 C CA . SER A 1 307 ? 8.898 -20.967 8.581 1.00 94.12 307 SER A CA 1
ATOM 2554 C C . SER A 1 307 ? 7.459 -20.694 9.044 1.00 94.12 307 SER A C 1
ATOM 2556 O O . SER A 1 307 ? 7.042 -21.212 10.082 1.00 94.12 307 SER A O 1
ATOM 2558 N N . LEU A 1 308 ? 6.662 -19.979 8.240 1.00 94.56 308 LEU A N 1
ATOM 2559 C CA . LEU A 1 308 ? 5.239 -19.734 8.503 1.00 94.56 308 LEU A CA 1
ATOM 2560 C C . LEU A 1 308 ? 4.427 -21.039 8.584 1.00 94.56 308 LEU A C 1
ATOM 2562 O O . LEU A 1 308 ? 3.618 -21.225 9.496 1.00 94.56 308 LEU A O 1
ATOM 2566 N N . ILE A 1 309 ? 4.650 -21.974 7.657 1.00 94.38 309 ILE A N 1
ATOM 2567 C CA . ILE A 1 309 ? 3.954 -23.268 7.650 1.00 94.38 309 ILE A CA 1
ATOM 2568 C C . ILE A 1 309 ? 4.362 -24.127 8.855 1.00 94.38 309 ILE A C 1
ATOM 2570 O O . ILE A 1 309 ? 3.510 -24.785 9.461 1.00 94.38 309 ILE A O 1
ATOM 2574 N N . ARG A 1 310 ? 5.644 -24.121 9.241 1.00 92.12 310 ARG A N 1
ATOM 2575 C CA . ARG A 1 310 ? 6.135 -24.823 10.440 1.00 92.12 310 ARG A CA 1
ATOM 2576 C C . ARG A 1 310 ? 5.498 -24.268 11.715 1.00 92.12 310 ARG A C 1
ATOM 2578 O O . ARG A 1 310 ? 5.056 -25.064 12.543 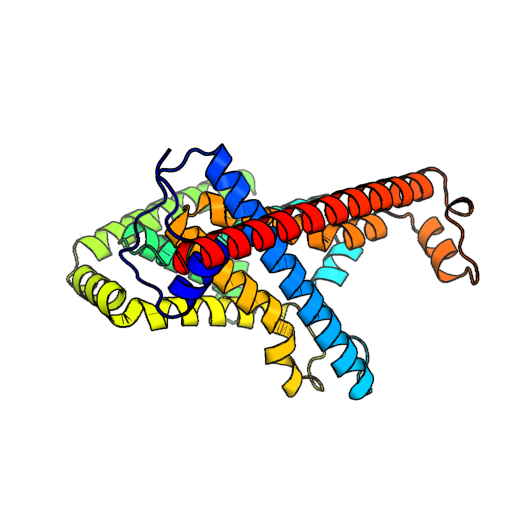1.00 92.12 310 ARG A O 1
ATOM 2585 N N . ASP A 1 311 ? 5.397 -22.944 11.844 1.00 90.25 311 ASP A N 1
ATOM 2586 C CA . ASP A 1 311 ? 4.690 -22.277 12.949 1.00 90.25 311 ASP A CA 1
ATOM 2587 C C . ASP A 1 311 ? 3.234 -22.759 13.048 1.00 90.25 311 ASP A C 1
ATOM 2589 O O . ASP A 1 311 ? 2.779 -23.196 14.108 1.00 90.25 311 ASP A O 1
ATOM 2593 N N . HIS A 1 312 ? 2.524 -22.800 11.917 1.00 88.94 312 HIS A N 1
ATOM 2594 C CA . HIS A 1 312 ? 1.145 -23.284 11.870 1.00 88.94 312 HIS A CA 1
ATOM 2595 C C . HIS A 1 312 ? 0.994 -24.750 12.290 1.00 88.94 312 HIS A C 1
ATOM 2597 O O . HIS A 1 312 ? 0.107 -25.080 13.082 1.00 88.94 312 HIS A O 1
ATOM 2603 N N . LYS A 1 313 ? 1.871 -25.639 11.806 1.00 86.88 313 LYS A N 1
ATOM 2604 C CA . LYS A 1 313 ? 1.839 -27.062 12.178 1.00 86.88 313 LYS A CA 1
ATOM 2605 C C . LYS A 1 313 ? 2.094 -27.267 13.673 1.00 86.88 313 LYS A C 1
ATOM 2607 O O . LYS A 1 313 ? 1.365 -28.034 14.295 1.00 86.88 313 LYS A O 1
ATOM 2612 N N . LYS A 1 314 ? 3.065 -26.550 14.250 1.00 85.00 314 LYS A N 1
ATOM 2613 C CA . LYS A 1 314 ? 3.426 -26.652 15.674 1.00 85.00 314 LYS A CA 1
ATOM 2614 C C . LYS A 1 314 ? 2.264 -26.291 16.602 1.00 85.00 314 LYS A C 1
ATOM 2616 O O . LYS A 1 314 ? 2.051 -26.965 17.607 1.00 85.00 314 LYS A O 1
ATOM 2621 N N . HIS A 1 315 ? 1.499 -25.257 16.264 1.00 81.06 315 HIS A N 1
ATOM 2622 C CA . HIS A 1 315 ? 0.340 -24.851 17.061 1.00 81.06 315 HIS A CA 1
ATOM 2623 C C . HIS A 1 315 ? -0.849 -25.812 16.918 1.00 81.06 315 HIS A C 1
ATOM 2625 O O . HIS A 1 315 ? -1.458 -26.150 17.925 1.00 81.06 315 HIS A O 1
ATOM 2631 N N . LYS A 1 316 ? -1.107 -26.366 15.724 1.00 72.19 316 LYS A N 1
ATOM 2632 C CA . LYS A 1 316 ? -2.144 -27.404 15.541 1.00 72.19 316 LYS A CA 1
ATOM 2633 C C . LYS A 1 316 ? -1.899 -28.677 16.355 1.00 72.19 316 LYS A C 1
ATOM 2635 O O . LYS A 1 316 ? -2.854 -29.358 16.708 1.00 72.19 316 LYS A O 1
ATOM 2640 N N . THR A 1 317 ? -0.641 -29.040 16.605 1.00 64.69 317 THR A N 1
ATOM 2641 C CA . THR A 1 317 ? -0.300 -30.183 17.469 1.00 64.69 317 THR A CA 1
ATOM 2642 C C . THR A 1 317 ? -0.491 -29.890 18.953 1.00 64.69 317 THR A C 1
ATOM 2644 O O . THR A 1 317 ? -0.792 -30.814 19.696 1.00 64.69 317 THR A O 1
ATOM 2647 N N . LEU A 1 318 ? -0.345 -28.632 19.382 1.00 62.06 318 LEU A N 1
ATOM 2648 C CA . LEU A 1 318 ? -0.557 -28.236 20.777 1.00 62.06 318 LEU A CA 1
ATOM 2649 C C . LEU A 1 318 ? -2.045 -28.191 21.144 1.00 62.06 318 LEU A C 1
ATOM 2651 O O . LEU A 1 318 ? -2.380 -28.540 22.262 1.00 62.06 318 LEU A O 1
ATOM 2655 N N . ASP A 1 319 ? -2.928 -27.853 20.200 1.00 58.09 319 ASP A N 1
ATOM 2656 C CA . ASP A 1 319 ? -4.387 -27.866 20.416 1.00 58.09 319 ASP A CA 1
ATOM 2657 C C . ASP A 1 319 ? -4.980 -29.292 20.535 1.00 58.09 319 ASP A C 1
ATOM 2659 O O . ASP A 1 319 ? -6.172 -29.448 20.791 1.00 58.09 319 ASP A O 1
ATOM 2663 N N . LYS A 1 320 ? -4.174 -30.340 20.298 1.00 55.69 320 LYS A N 1
ATOM 2664 C CA . LYS A 1 320 ? -4.584 -31.757 20.346 1.00 55.69 320 LYS A CA 1
ATOM 2665 C C . LYS A 1 320 ? -4.134 -32.505 21.611 1.00 55.69 320 LYS A C 1
ATOM 2667 O O . LYS A 1 320 ? -4.444 -33.690 21.717 1.00 55.69 320 LYS A O 1
ATOM 2672 N N . ILE A 1 321 ? -3.380 -31.860 22.504 1.00 48.62 321 ILE A N 1
ATOM 2673 C CA . ILE A 1 321 ? -2.868 -32.425 23.768 1.00 48.62 321 ILE A CA 1
ATOM 2674 C C . ILE A 1 321 ? -3.629 -31.782 24.922 1.00 48.62 321 ILE A C 1
ATOM 2676 O O . ILE A 1 321 ? -4.072 -32.533 25.813 1.00 48.62 321 ILE A O 1
#